Protein AF-A0A1D7W9P0-F1 (afdb_monomer_lite)

Secondary structure (DSSP, 8-state):
--HHHHHHHHHHHHHHHHHS--S--EEEEEEEEEE-TT-S-----EEEEEE----S---SEEEEE-S-HHHHHHTTTTEEESSSS-GGG--GGGEEEEEESS--GGGTTTSS-GGGSPPTTSS-SSS-HHHHHHHHHHT-EEEEEEETTEEEEEEEETTTS-HHHHHHHHHHHHHHHHHTTEEEEEEEEEETTS-EEEEP--

Radius of gyration: 18.11 Å; chains: 1; bounding box: 37×44×48 Å

Structure (mmCIF, N/CA/C/O backbone):
data_AF-A0A1D7W9P0-F1
#
_entry.id   AF-A0A1D7W9P0-F1
#
loop_
_atom_site.group_PDB
_atom_site.id
_atom_site.type_symbol
_atom_site.label_atom_id
_atom_site.label_alt_id
_atom_site.label_comp_id
_atom_site.label_asym_id
_atom_site.label_entity_id
_atom_site.label_seq_id
_atom_site.pdbx_PDB_ins_code
_atom_site.Cartn_x
_atom_site.Cartn_y
_atom_site.Cartn_z
_atom_site.occupancy
_atom_site.B_iso_or_equiv
_atom_site.auth_seq_id
_atom_site.auth_comp_id
_atom_site.auth_asym_id
_atom_site.auth_atom_id
_atom_site.pdbx_PDB_model_num
ATOM 1 N N . MET A 1 1 ? -7.297 17.341 16.282 1.00 44.91 1 MET A N 1
ATOM 2 C CA . MET A 1 1 ? -7.876 16.148 16.943 1.00 44.91 1 MET A CA 1
ATOM 3 C C . MET A 1 1 ? -6.800 15.546 17.823 1.00 44.91 1 MET A C 1
ATOM 5 O O . MET A 1 1 ? -5.683 15.399 17.344 1.00 44.91 1 MET A O 1
ATOM 9 N N . THR A 1 2 ? -7.077 15.247 19.090 1.00 48.84 2 THR A N 1
ATOM 10 C CA . THR A 1 2 ? -6.099 14.589 19.968 1.00 48.84 2 THR A CA 1
ATOM 11 C C . THR A 1 2 ? -5.836 13.173 19.453 1.00 48.84 2 THR A C 1
ATOM 13 O O . THR A 1 2 ? -6.642 12.260 19.623 1.00 48.84 2 THR A O 1
ATOM 16 N N . ASN A 1 3 ? -4.690 13.016 18.784 1.00 63.69 3 ASN A N 1
ATOM 17 C CA . ASN A 1 3 ? -4.216 11.805 18.101 1.00 63.69 3 ASN A CA 1
ATOM 18 C C . ASN A 1 3 ? -4.308 10.532 18.976 1.00 63.69 3 ASN A C 1
ATOM 20 O O . ASN A 1 3 ? -4.487 9.426 18.472 1.00 63.69 3 ASN A O 1
ATOM 24 N N . ALA A 1 4 ? -4.258 10.697 20.303 1.00 74.12 4 ALA A N 1
ATOM 25 C CA . ALA A 1 4 ? -4.327 9.623 21.289 1.00 74.12 4 ALA A CA 1
ATOM 26 C C . ALA A 1 4 ? -5.648 8.831 21.275 1.00 74.12 4 ALA A C 1
ATOM 28 O O . ALA A 1 4 ? -5.631 7.606 21.369 1.00 74.12 4 ALA A O 1
ATOM 29 N N . LYS A 1 5 ? -6.803 9.492 21.119 1.00 76.50 5 LYS A N 1
ATOM 30 C CA . LYS A 1 5 ? -8.105 8.806 21.209 1.00 76.50 5 LYS A CA 1
ATOM 31 C C . LYS A 1 5 ? -8.409 7.972 19.966 1.00 76.50 5 LYS A C 1
ATOM 33 O O . LYS A 1 5 ? -8.865 6.837 20.080 1.00 76.50 5 LYS A O 1
ATOM 38 N N . LEU A 1 6 ? -8.083 8.504 18.785 1.00 79.06 6 LEU A N 1
ATOM 39 C CA . LEU A 1 6 ? -8.144 7.752 17.532 1.00 79.06 6 LEU A CA 1
ATOM 40 C C . LEU A 1 6 ? -7.211 6.536 17.592 1.00 79.06 6 LEU A C 1
ATOM 42 O O . LEU A 1 6 ? -7.638 5.429 17.275 1.00 79.06 6 LEU A O 1
ATOM 46 N N . LYS A 1 7 ? -5.973 6.724 18.069 1.00 83.19 7 LYS A N 1
ATOM 47 C CA . LYS A 1 7 ? -5.005 5.638 18.253 1.00 83.19 7 LYS A CA 1
ATOM 48 C C . LYS A 1 7 ? -5.549 4.532 19.165 1.00 83.19 7 LYS A C 1
ATOM 50 O O . LYS A 1 7 ? -5.488 3.371 18.780 1.00 83.19 7 LYS A O 1
ATOM 55 N N . ASN A 1 8 ? -6.152 4.867 20.306 1.00 86.31 8 ASN A N 1
ATOM 56 C CA . ASN A 1 8 ? -6.734 3.872 21.218 1.00 86.31 8 ASN A CA 1
ATOM 57 C C . ASN A 1 8 ? -7.876 3.071 20.573 1.00 86.31 8 ASN A C 1
ATOM 59 O O . ASN A 1 8 ? -7.944 1.851 20.724 1.00 86.31 8 ASN A O 1
ATOM 63 N N . ASN A 1 9 ? -8.740 3.732 19.799 1.00 86.75 9 ASN A N 1
ATOM 64 C CA . ASN A 1 9 ? -9.821 3.048 19.088 1.00 86.75 9 ASN A CA 1
ATOM 65 C C . ASN A 1 9 ? -9.290 2.139 17.967 1.00 86.75 9 ASN A C 1
ATOM 67 O O . ASN A 1 9 ? -9.847 1.066 17.738 1.00 86.75 9 ASN A O 1
ATOM 71 N N . ILE A 1 10 ? -8.207 2.540 17.290 1.00 88.75 10 ILE A N 1
ATOM 72 C CA . ILE A 1 10 ? -7.506 1.697 16.311 1.00 88.75 10 ILE A CA 1
ATOM 73 C C . ILE A 1 10 ? -6.916 0.468 17.004 1.00 88.75 10 ILE A C 1
ATOM 75 O O . ILE A 1 10 ? -7.147 -0.642 16.534 1.00 88.75 10 ILE A O 1
ATOM 79 N N . ILE A 1 11 ? -6.210 0.650 18.126 1.00 90.88 11 ILE A N 1
ATOM 80 C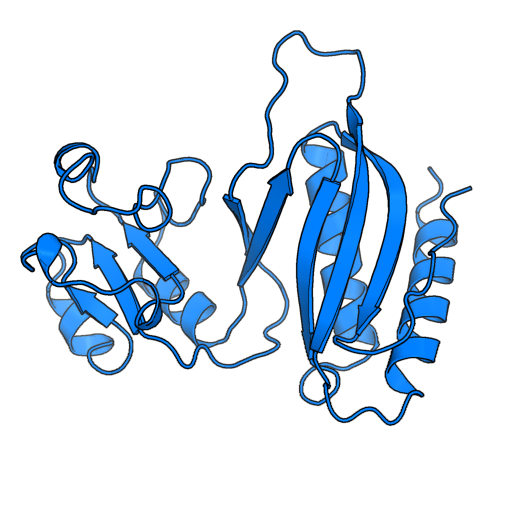 CA . ILE A 1 11 ? -5.610 -0.446 18.903 1.00 90.88 11 ILE A CA 1
ATOM 81 C C . ILE A 1 11 ? -6.673 -1.486 19.261 1.00 90.88 11 ILE A C 1
ATOM 83 O O . ILE A 1 11 ? -6.509 -2.662 18.945 1.00 90.88 11 ILE A O 1
ATOM 87 N N . SER A 1 12 ? -7.792 -1.048 19.845 1.00 89.50 12 SER A N 1
ATOM 88 C CA . SER A 1 12 ? -8.877 -1.949 20.244 1.00 89.50 12 SER A CA 1
ATOM 89 C C . SER A 1 12 ? -9.461 -2.722 19.055 1.00 89.50 12 SER A C 1
ATOM 91 O O . SER A 1 12 ? -9.664 -3.934 19.136 1.00 89.50 12 SER A O 1
ATOM 93 N N . ALA A 1 13 ? -9.681 -2.055 17.920 1.00 88.31 13 ALA A N 1
ATOM 94 C CA . ALA A 1 13 ? -10.212 -2.706 16.726 1.00 88.31 13 ALA A CA 1
ATOM 95 C C . ALA A 1 13 ? -9.212 -3.692 16.091 1.00 88.31 13 ALA A C 1
ATOM 97 O O . ALA A 1 13 ? -9.617 -4.758 15.627 1.00 88.31 13 ALA A O 1
ATOM 98 N N . VAL A 1 14 ? -7.912 -3.381 16.095 1.00 89.69 14 VAL A N 1
ATOM 99 C CA . VAL A 1 14 ? -6.861 -4.298 15.619 1.00 89.69 14 VAL A CA 1
ATOM 100 C C . VAL A 1 14 ? -6.770 -5.528 16.520 1.00 89.69 14 VAL A C 1
ATOM 102 O O . VAL A 1 14 ? -6.779 -6.644 16.007 1.00 89.69 14 VAL A O 1
ATOM 105 N N . GLN A 1 15 ? -6.773 -5.353 17.844 1.00 90.44 15 GLN A N 1
ATOM 106 C CA . GLN A 1 15 ? -6.780 -6.463 18.806 1.00 90.44 15 GLN A CA 1
ATOM 107 C C . GLN A 1 15 ? -7.950 -7.421 18.559 1.00 90.44 15 GLN A C 1
ATOM 109 O O . GLN A 1 15 ? -7.759 -8.636 18.497 1.00 90.44 15 GLN A O 1
ATOM 114 N N . GLN A 1 16 ? -9.151 -6.878 18.342 1.00 88.06 16 GLN A N 1
ATOM 115 C CA . GLN A 1 16 ? -10.336 -7.675 18.017 1.00 88.06 16 GLN A CA 1
ATOM 116 C C . GLN A 1 16 ? -10.200 -8.414 16.683 1.00 88.06 16 GLN A C 1
ATOM 118 O O . GLN A 1 16 ? -10.661 -9.539 16.559 1.00 88.06 16 GLN A O 1
ATOM 123 N N . LEU A 1 17 ? -9.562 -7.822 15.673 1.00 86.56 17 LEU A N 1
ATOM 124 C CA . LEU A 1 17 ? -9.367 -8.484 14.380 1.00 86.56 17 LEU A CA 1
ATOM 125 C C . LEU A 1 17 ? -8.332 -9.609 14.423 1.00 86.56 17 LEU A C 1
ATOM 127 O O . LEU A 1 17 ? -8.469 -10.579 13.672 1.00 86.56 17 LEU A O 1
ATOM 131 N N . TYR A 1 18 ? -7.321 -9.488 15.283 1.00 87.88 18 TYR A N 1
ATOM 132 C CA . TYR A 1 18 ? -6.305 -10.520 15.498 1.00 87.88 18 TYR A CA 1
ATOM 133 C C . TYR A 1 18 ? -6.828 -11.700 16.319 1.00 87.88 18 TYR A C 1
ATOM 135 O O . TYR A 1 18 ? -6.386 -12.822 16.093 1.00 87.88 18 TYR A O 1
ATOM 143 N N . SER A 1 19 ? -7.787 -11.479 17.224 1.00 85.75 19 SER A N 1
ATOM 144 C CA . SER A 1 19 ? -8.382 -12.559 18.023 1.00 85.75 19 SER A CA 1
ATOM 145 C C . SER A 1 19 ? -9.384 -13.424 17.253 1.00 85.75 19 SER A C 1
ATOM 147 O O . SER A 1 19 ? -9.743 -14.506 17.712 1.00 85.75 19 SER A O 1
ATOM 149 N N . ILE A 1 20 ? -9.837 -12.979 16.077 1.00 83.06 20 ILE A N 1
ATOM 150 C CA . ILE A 1 20 ? -10.731 -13.769 15.227 1.00 83.06 20 ILE A CA 1
ATOM 151 C C . ILE A 1 20 ? -9.929 -14.877 14.553 1.00 83.06 20 ILE A C 1
ATOM 153 O O . ILE A 1 20 ? -9.066 -14.613 13.704 1.00 83.06 20 ILE A O 1
ATOM 157 N N . ASP A 1 21 ? -10.289 -16.127 14.827 1.00 76.31 21 ASP A N 1
ATOM 158 C CA . ASP A 1 21 ? -9.859 -17.205 13.957 1.00 76.31 21 ASP A CA 1
ATOM 159 C C . ASP A 1 21 ? -10.703 -17.203 12.679 1.00 76.31 21 ASP A C 1
ATOM 161 O O . ASP A 1 21 ? -11.886 -17.535 12.660 1.00 76.31 21 ASP A O 1
ATOM 165 N N . ALA A 1 22 ? -10.089 -16.735 11.599 1.00 71.88 22 ALA A N 1
ATOM 166 C CA . ALA A 1 22 ? -10.700 -16.700 10.285 1.00 71.88 22 ALA A CA 1
ATOM 167 C C . ALA A 1 22 ? -9.732 -17.217 9.231 1.00 71.88 22 ALA A C 1
ATOM 169 O O . ALA A 1 22 ? -8.524 -16.950 9.279 1.00 71.88 22 ALA A O 1
ATOM 170 N N . LYS A 1 23 ? -10.314 -17.901 8.239 1.00 73.69 23 LYS A N 1
ATOM 171 C CA . LYS A 1 23 ? -9.625 -18.462 7.072 1.00 73.69 23 LYS A CA 1
ATOM 172 C C . LYS A 1 23 ? -8.860 -17.394 6.286 1.00 73.69 23 LYS A C 1
ATOM 174 O O . LYS A 1 23 ? -7.760 -17.649 5.813 1.00 73.69 23 LYS A O 1
ATOM 179 N N . HIS A 1 24 ? -9.421 -16.189 6.177 1.00 75.50 24 HIS A N 1
ATOM 180 C CA . HIS A 1 24 ? -8.765 -15.056 5.529 1.00 75.50 24 HIS A CA 1
ATOM 181 C C . HIS A 1 24 ? -8.025 -14.207 6.559 1.00 75.50 24 HIS A C 1
ATOM 183 O O . HIS A 1 24 ? -8.641 -13.622 7.451 1.00 75.50 24 HIS A O 1
ATOM 189 N N . LYS A 1 25 ? -6.699 -14.143 6.441 1.00 82.38 25 LYS A N 1
ATOM 190 C CA . LYS A 1 25 ? -5.803 -13.433 7.369 1.00 82.38 25 LYS A CA 1
ATOM 191 C C . LYS A 1 25 ? -5.589 -11.954 6.988 1.00 82.38 25 LYS A C 1
ATOM 193 O O . LYS A 1 25 ? -5.080 -11.173 7.780 1.00 82.38 25 LYS A O 1
ATOM 198 N N . GLU A 1 26 ? -6.078 -11.536 5.823 1.00 85.94 26 GLU A N 1
ATOM 199 C CA . GLU A 1 26 ? -5.934 -10.171 5.311 1.00 85.94 26 GLU A CA 1
ATOM 200 C C . GLU A 1 26 ? -6.847 -9.160 6.019 1.00 85.94 26 GLU A C 1
ATOM 202 O O . GLU A 1 26 ? -8.071 -9.332 6.043 1.00 85.94 26 GLU A O 1
ATOM 207 N N . ILE A 1 27 ? -6.262 -8.066 6.512 1.00 84.38 27 ILE A N 1
ATOM 208 C CA . ILE A 1 27 ? -6.984 -6.897 7.022 1.00 84.38 27 ILE A CA 1
ATOM 209 C C . ILE A 1 27 ? -7.029 -5.826 5.936 1.00 84.38 27 ILE A C 1
ATOM 211 O O . ILE A 1 27 ? -6.012 -5.408 5.373 1.00 84.38 27 ILE A O 1
ATOM 215 N N . SER A 1 28 ? -8.236 -5.341 5.685 1.00 86.81 28 SER A N 1
ATOM 216 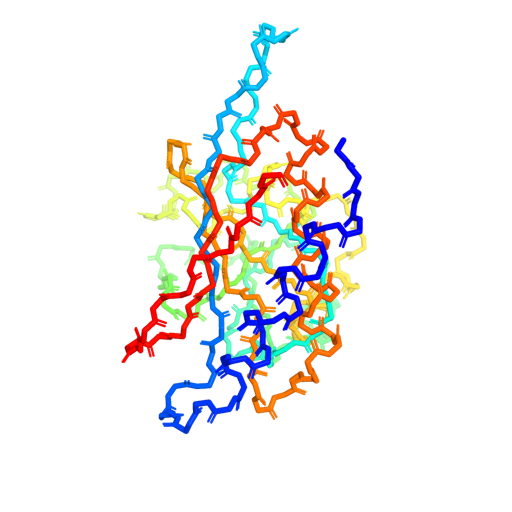C CA . SER A 1 28 ? -8.507 -4.213 4.808 1.00 86.81 28 SER A CA 1
ATOM 217 C C . SER A 1 28 ? -9.223 -3.110 5.567 1.00 86.81 28 SER A C 1
ATOM 219 O O . SER A 1 28 ? -9.876 -3.323 6.594 1.00 86.81 28 SER A O 1
ATOM 221 N N . VAL A 1 29 ? -9.111 -1.902 5.040 1.00 85.31 29 VAL A N 1
ATOM 222 C CA . VAL A 1 29 ? -9.748 -0.723 5.606 1.00 85.31 29 VAL A CA 1
ATOM 223 C C . VAL A 1 29 ? -10.732 -0.121 4.623 1.00 85.31 29 VAL A C 1
ATOM 225 O O . VAL A 1 29 ? -10.523 -0.149 3.407 1.00 85.31 29 VAL A O 1
ATOM 228 N N . ILE A 1 30 ? -11.811 0.428 5.169 1.00 84.88 30 ILE A N 1
ATOM 229 C CA . ILE A 1 30 ? -12.746 1.291 4.454 1.00 84.88 30 ILE A CA 1
ATOM 230 C C . ILE A 1 30 ? -12.880 2.571 5.264 1.00 84.88 30 ILE A C 1
ATOM 232 O O . ILE A 1 30 ? -13.256 2.556 6.438 1.00 84.88 30 ILE A O 1
ATOM 236 N N . ILE A 1 31 ? -12.568 3.690 4.629 1.00 82.75 31 ILE A N 1
ATOM 237 C CA . ILE A 1 31 ? -12.546 5.007 5.247 1.00 82.75 31 ILE A CA 1
ATOM 238 C C . ILE A 1 31 ? -13.544 5.878 4.499 1.00 82.75 31 ILE A C 1
ATOM 240 O O . ILE A 1 31 ? -13.429 6.061 3.292 1.00 82.75 31 ILE A O 1
ATOM 244 N N . VAL A 1 32 ? -14.541 6.393 5.211 1.00 81.62 32 VAL A N 1
ATOM 245 C CA . VAL A 1 32 ? -15.460 7.402 4.683 1.00 81.62 32 VAL A CA 1
ATOM 246 C C . VAL A 1 32 ? -14.899 8.760 5.052 1.00 81.62 32 VAL A C 1
ATOM 248 O O . VAL A 1 32 ? -14.731 9.060 6.239 1.00 81.62 32 VAL A O 1
ATOM 251 N N . VAL A 1 33 ? -14.617 9.563 4.039 1.00 81.12 33 VAL A N 1
ATOM 252 C CA . VAL A 1 33 ? -13.998 10.878 4.165 1.00 81.12 33 VAL A CA 1
ATOM 253 C C . VAL A 1 33 ? -14.933 11.969 3.664 1.00 81.12 33 VAL A C 1
ATOM 255 O O . VAL A 1 33 ? -15.684 11.759 2.718 1.00 81.12 33 VAL A O 1
ATOM 258 N N . ASP A 1 34 ? -14.855 13.138 4.282 1.00 77.62 34 ASP A N 1
ATOM 259 C CA . ASP A 1 34 ? -15.424 14.375 3.763 1.00 77.62 34 ASP A CA 1
ATOM 260 C C . ASP A 1 34 ? -14.276 15.301 3.343 1.00 77.62 34 ASP A C 1
ATOM 262 O O . ASP A 1 34 ? -13.184 15.281 3.920 1.00 77.62 34 ASP A O 1
ATOM 266 N N . PHE A 1 35 ? -14.502 16.126 2.327 1.00 68.00 35 PHE A N 1
ATOM 267 C CA . PHE A 1 35 ? -13.512 17.110 1.908 1.00 68.00 35 PHE A CA 1
ATOM 268 C C . PHE A 1 35 ? -13.463 18.260 2.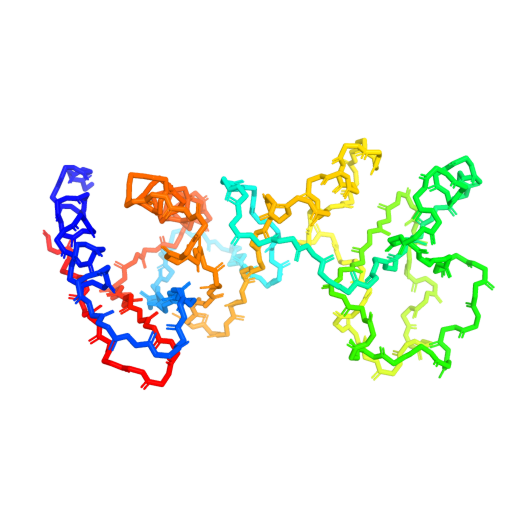909 1.00 68.00 35 PHE A C 1
ATOM 270 O O . PHE A 1 35 ? -14.498 18.768 3.346 1.00 68.00 35 PHE A O 1
ATOM 277 N N . LYS A 1 36 ? -12.259 18.727 3.244 1.00 65.12 36 LYS A N 1
ATOM 278 C CA . LYS A 1 36 ? -12.121 20.000 3.945 1.00 65.12 36 LYS A CA 1
ATOM 279 C C . LYS A 1 36 ? -12.498 21.108 2.956 1.00 65.12 36 LYS A C 1
ATOM 281 O O . LYS A 1 36 ? -11.819 21.293 1.950 1.00 65.12 36 LYS A O 1
ATOM 286 N N . PHE A 1 37 ? -13.587 21.828 3.229 1.00 54.84 37 PHE A N 1
ATOM 287 C CA . PHE A 1 37 ? -14.212 22.839 2.353 1.00 54.84 37 PHE A CA 1
ATOM 288 C C . PHE A 1 37 ? -13.344 24.081 2.039 1.00 54.84 37 PHE A C 1
ATOM 290 O O . PHE A 1 37 ? -13.856 25.100 1.591 1.00 54.84 37 PHE A O 1
ATOM 297 N N . THR A 1 38 ? -12.032 24.036 2.271 1.00 50.56 38 THR A N 1
ATOM 298 C CA . THR A 1 38 ? -11.165 25.220 2.279 1.00 50.56 38 THR A CA 1
ATOM 299 C C . THR A 1 38 ? -10.242 25.347 1.067 1.00 50.56 38 THR A C 1
ATOM 301 O O . THR A 1 38 ? -9.422 26.256 1.056 1.00 50.56 38 THR A O 1
ATOM 304 N N . SER A 1 39 ? -10.312 24.473 0.054 1.00 47.84 39 SER A N 1
ATOM 305 C CA . SER A 1 39 ? -9.456 24.614 -1.136 1.00 47.84 39 SER A CA 1
ATOM 306 C C . SER A 1 39 ? -10.217 24.420 -2.443 1.00 47.84 39 SER A C 1
ATOM 308 O O . SER A 1 39 ? -10.889 23.410 -2.635 1.00 47.84 39 SER A O 1
ATOM 310 N N . THR A 1 40 ? -10.027 25.357 -3.368 1.00 48.84 40 THR A N 1
ATOM 311 C CA . THR A 1 40 ? -10.561 25.377 -4.740 1.00 48.84 40 THR A CA 1
ATOM 312 C C . THR A 1 40 ? -9.997 24.279 -5.652 1.00 48.84 40 THR A C 1
ATOM 314 O O . THR A 1 40 ? -10.449 24.138 -6.783 1.00 48.84 40 THR A O 1
ATOM 317 N N . SER A 1 41 ? -9.047 23.461 -5.179 1.00 49.19 41 SER A N 1
ATOM 318 C CA . SER A 1 41 ? -8.506 22.314 -5.920 1.00 49.19 41 SER A CA 1
ATOM 319 C C . SER A 1 41 ? -8.687 21.012 -5.134 1.00 49.19 41 SER A C 1
ATOM 321 O O . SER A 1 41 ? -7.805 20.556 -4.411 1.00 49.19 41 SER A O 1
ATOM 323 N N . MET A 1 42 ? -9.859 20.387 -5.282 1.00 52.91 42 MET A N 1
ATOM 324 C CA . MET A 1 42 ? -10.086 19.020 -4.806 1.00 52.91 42 MET A CA 1
ATOM 325 C C . MET A 1 42 ? -9.098 18.066 -5.488 1.00 52.91 42 MET A C 1
ATOM 327 O O . MET A 1 42 ? -9.179 17.831 -6.694 1.00 52.91 42 MET A O 1
ATOM 331 N N . LYS A 1 43 ? -8.169 17.488 -4.722 1.00 57.59 43 LYS A N 1
ATOM 332 C CA . LYS A 1 43 ? -7.285 16.425 -5.211 1.00 57.59 43 LYS A CA 1
ATOM 333 C C . LYS A 1 43 ? -7.823 15.080 -4.743 1.00 57.59 43 LYS A C 1
ATOM 335 O O . LYS A 1 43 ? -7.640 14.694 -3.594 1.00 57.59 43 LYS A O 1
ATOM 340 N N . PHE A 1 44 ? -8.495 14.371 -5.644 1.00 63.12 44 PHE A N 1
ATOM 341 C CA . PHE A 1 44 ? -8.862 12.977 -5.420 1.00 63.12 44 PHE A CA 1
ATOM 342 C C . PHE A 1 44 ? -7.599 12.116 -5.266 1.00 63.12 44 PHE A C 1
ATOM 344 O O . PHE A 1 44 ? -6.673 12.198 -6.077 1.00 63.12 44 PHE A O 1
ATOM 351 N N . ILE A 1 45 ? -7.584 11.253 -4.254 1.00 62.44 45 ILE A N 1
ATOM 352 C CA . ILE A 1 45 ? -6.580 10.212 -4.018 1.00 62.44 45 ILE A CA 1
ATOM 353 C C . ILE A 1 45 ? -6.907 9.022 -4.931 1.00 62.44 45 ILE A C 1
ATOM 355 O O . ILE A 1 45 ? -7.257 7.928 -4.491 1.00 62.44 45 ILE A O 1
ATOM 359 N N . HIS A 1 46 ? -6.872 9.236 -6.243 1.00 64.69 46 HIS A N 1
ATOM 360 C CA . HIS A 1 46 ? -7.083 8.149 -7.191 1.00 64.69 46 HIS A CA 1
ATOM 361 C C . HIS A 1 46 ? -5.788 7.365 -7.377 1.00 64.69 46 HIS A C 1
ATOM 363 O O . HIS A 1 46 ? -4.859 7.879 -7.990 1.00 64.69 46 HIS A O 1
ATOM 369 N N . ASN A 1 47 ? -5.784 6.114 -6.905 1.00 64.25 47 ASN A N 1
ATOM 370 C CA . ASN A 1 47 ? -4.706 5.141 -7.091 1.00 64.25 47 ASN A CA 1
ATOM 371 C C . ASN A 1 47 ? -3.356 5.694 -6.616 1.00 64.25 47 ASN A C 1
ATOM 373 O O . ASN A 1 47 ? -2.524 6.088 -7.414 1.00 64.25 47 ASN A O 1
ATOM 377 N N . TYR A 1 48 ? -3.166 5.759 -5.298 1.00 75.00 48 TYR A N 1
ATOM 378 C CA . TYR A 1 48 ? -1.880 6.134 -4.701 1.00 75.00 48 TYR A CA 1
ATOM 379 C C . TYR A 1 48 ? -1.160 4.904 -4.150 1.00 75.00 48 TYR A C 1
ATOM 381 O O . TYR A 1 48 ? -1.796 4.040 -3.540 1.00 75.00 48 TYR A O 1
ATOM 389 N N . ALA A 1 49 ? 0.162 4.858 -4.318 1.00 78.88 49 ALA A N 1
ATOM 390 C CA . ALA A 1 49 ? 1.036 3.957 -3.579 1.00 78.88 49 ALA A CA 1
ATOM 391 C C . ALA A 1 49 ? 1.481 4.636 -2.277 1.00 78.88 49 ALA A C 1
ATOM 393 O O . ALA A 1 49 ? 2.113 5.692 -2.317 1.00 78.88 49 ALA A O 1
ATOM 394 N N . LEU A 1 50 ? 1.146 4.051 -1.127 1.00 84.62 50 LEU A N 1
ATOM 395 C CA . LEU A 1 50 ? 1.658 4.499 0.171 1.00 84.62 50 LEU A CA 1
ATOM 396 C C . LEU A 1 50 ? 2.631 3.460 0.716 1.00 84.62 50 LEU A C 1
ATOM 398 O O . LEU A 1 50 ? 2.297 2.277 0.777 1.00 84.62 50 LEU A O 1
ATOM 402 N N . GLU A 1 51 ? 3.819 3.915 1.101 1.00 88.19 51 GLU A N 1
ATOM 403 C CA . GLU A 1 51 ? 4.829 3.066 1.720 1.00 88.19 51 GLU A CA 1
ATOM 404 C C . GLU A 1 51 ? 4.434 2.693 3.153 1.00 88.19 51 GLU A C 1
ATOM 406 O O . GLU A 1 51 ? 4.013 3.538 3.948 1.00 88.19 51 GLU A O 1
ATOM 411 N N . VAL A 1 52 ? 4.570 1.416 3.483 1.00 90.19 52 VAL A N 1
ATOM 412 C CA . VAL A 1 52 ? 4.148 0.810 4.744 1.00 90.19 52 VAL A CA 1
ATOM 413 C C . VAL A 1 52 ? 5.124 -0.288 5.159 1.00 90.19 52 VAL A C 1
ATOM 415 O O . VAL A 1 52 ? 5.989 -0.687 4.382 1.00 90.19 52 VAL A O 1
ATOM 418 N N . LYS A 1 53 ? 4.964 -0.820 6.373 1.00 91.69 53 LYS A N 1
ATOM 419 C CA . LYS A 1 53 ? 5.656 -2.050 6.761 1.00 91.69 53 LYS A CA 1
ATOM 420 C C . LYS A 1 53 ? 5.191 -3.222 5.884 1.00 91.69 53 LYS A C 1
ATOM 422 O O . LYS A 1 53 ? 3.980 -3.341 5.660 1.00 91.69 53 LYS A O 1
ATOM 427 N N . PRO A 1 54 ? 6.120 -4.069 5.408 1.00 89.44 54 PRO A N 1
ATOM 428 C CA . PRO A 1 54 ? 5.827 -5.154 4.479 1.00 89.44 54 PRO A CA 1
ATOM 429 C C . PRO A 1 54 ? 4.905 -6.192 5.112 1.00 89.44 54 PRO A C 1
ATOM 431 O O . PRO A 1 54 ? 5.153 -6.668 6.214 1.00 89.44 54 PRO A O 1
ATOM 434 N N . PHE A 1 55 ? 3.830 -6.553 4.412 1.00 86.38 55 PHE A N 1
ATOM 435 C CA . PHE A 1 55 ? 2.807 -7.465 4.948 1.00 86.38 55 PHE A CA 1
ATOM 436 C C . PHE A 1 55 ? 2.385 -8.573 3.988 1.00 86.38 55 PHE A C 1
ATOM 438 O O . PHE A 1 55 ? 1.481 -9.347 4.292 1.00 86.38 55 PHE A O 1
ATOM 445 N N . HIS A 1 56 ? 2.992 -8.639 2.805 1.00 80.94 56 HIS A N 1
ATOM 446 C CA . HIS A 1 56 ? 2.802 -9.739 1.868 1.00 80.94 56 HIS A CA 1
ATOM 447 C C . HIS A 1 56 ? 3.903 -9.727 0.812 1.00 80.94 56 HIS A C 1
ATOM 449 O O . HIS A 1 56 ? 4.220 -8.678 0.277 1.00 80.94 56 HIS A O 1
ATOM 455 N N . ASN A 1 57 ? 4.394 -10.889 0.394 1.00 75.50 57 ASN A N 1
ATOM 456 C CA . ASN A 1 57 ? 5.256 -10.919 -0.785 1.00 75.50 57 ASN A CA 1
ATOM 457 C C . ASN A 1 57 ? 4.415 -10.714 -2.045 1.00 75.50 57 ASN A C 1
ATOM 459 O O . ASN A 1 57 ? 3.351 -11.333 -2.215 1.00 75.50 57 ASN A O 1
ATOM 463 N N . CYS A 1 58 ? 4.886 -9.861 -2.949 1.00 71.00 58 CYS A N 1
ATOM 464 C CA . CYS A 1 58 ? 4.211 -9.647 -4.215 1.00 71.00 58 CYS A CA 1
ATOM 465 C C . CYS A 1 58 ? 4.333 -10.896 -5.092 1.00 71.00 58 CYS A C 1
ATOM 467 O O . CYS A 1 58 ? 5.369 -11.167 -5.687 1.00 71.00 58 CYS A O 1
ATOM 469 N N . LYS A 1 59 ? 3.253 -11.677 -5.181 1.00 70.50 59 LYS A N 1
ATOM 470 C CA . LYS A 1 59 ? 3.234 -12.929 -5.960 1.00 70.50 59 LYS A CA 1
ATOM 471 C C . LYS A 1 59 ? 3.034 -12.726 -7.465 1.00 70.50 59 LYS A C 1
ATOM 473 O O . LYS A 1 59 ? 3.080 -13.688 -8.222 1.00 70.50 59 LYS A O 1
ATOM 478 N N . LYS A 1 60 ? 2.726 -11.503 -7.898 1.00 77.88 60 LYS A N 1
ATOM 479 C CA . LYS A 1 60 ? 2.441 -11.174 -9.301 1.00 77.88 60 LYS A CA 1
ATOM 480 C C . LYS A 1 60 ? 3.560 -10.326 -9.874 1.00 77.88 60 LYS A C 1
ATOM 482 O O . LYS A 1 60 ? 4.231 -9.612 -9.133 1.00 77.88 60 LYS A O 1
ATOM 487 N N . LYS A 1 61 ? 3.709 -10.379 -11.196 1.00 86.06 61 LYS A N 1
ATOM 488 C CA . LYS A 1 61 ? 4.764 -9.644 -11.882 1.00 86.06 61 LYS A CA 1
ATOM 489 C C . LYS A 1 61 ? 4.505 -8.136 -11.856 1.00 86.06 61 LYS A C 1
ATOM 491 O O . LYS A 1 61 ? 3.365 -7.667 -11.780 1.00 86.06 61 LYS A O 1
ATOM 496 N N . ILE A 1 62 ? 5.586 -7.384 -11.950 1.00 87.19 62 ILE A N 1
ATOM 497 C CA . ILE A 1 62 ? 5.634 -5.934 -12.058 1.00 87.19 62 ILE A CA 1
ATOM 498 C C . ILE A 1 62 ? 5.823 -5.599 -13.535 1.00 87.19 62 ILE A C 1
ATOM 500 O O . ILE A 1 62 ? 6.751 -6.090 -14.173 1.00 87.19 62 ILE A O 1
ATOM 504 N N . LEU A 1 63 ? 4.948 -4.769 -14.092 1.00 86.81 63 LEU A N 1
ATOM 505 C CA . LEU A 1 63 ? 5.129 -4.235 -15.438 1.00 86.81 63 LEU A CA 1
ATOM 506 C C . LEU A 1 63 ? 6.037 -3.001 -15.358 1.00 86.81 63 LEU A C 1
ATOM 508 O O . LEU A 1 63 ? 5.620 -1.964 -14.844 1.00 86.81 63 LEU A O 1
ATOM 512 N N . LEU A 1 64 ? 7.278 -3.109 -15.820 1.00 87.88 64 LEU A N 1
ATOM 513 C CA . LEU A 1 64 ? 8.266 -2.037 -15.700 1.00 87.88 64 LEU A CA 1
ATOM 514 C C . LEU A 1 64 ? 8.465 -1.345 -17.046 1.00 87.88 64 LEU A C 1
ATOM 516 O O . LEU A 1 64 ? 8.744 -1.989 -18.048 1.00 87.88 64 LEU A O 1
ATOM 520 N N . PHE A 1 65 ? 8.344 -0.025 -17.062 1.00 87.06 65 PHE A N 1
ATOM 521 C CA . PHE A 1 65 ? 8.614 0.813 -18.222 1.00 87.06 65 PHE A CA 1
ATOM 522 C C . PHE A 1 65 ? 9.914 1.579 -17.974 1.00 87.06 65 PHE A C 1
ATOM 524 O O . PHE A 1 65 ? 9.909 2.675 -17.409 1.00 87.06 65 PHE A O 1
ATOM 531 N N . THR A 1 66 ? 11.029 0.984 -18.383 1.00 87.19 66 THR A N 1
ATOM 532 C CA . THR A 1 66 ? 12.359 1.599 -18.330 1.00 87.19 66 THR A CA 1
ATOM 533 C C . THR A 1 66 ? 13.159 1.276 -19.588 1.00 87.19 66 THR A C 1
ATOM 535 O O . THR A 1 66 ? 12.878 0.295 -20.278 1.00 87.19 66 THR A O 1
ATOM 538 N N . LYS A 1 67 ? 14.156 2.114 -19.883 1.00 88.50 67 LYS A N 1
ATOM 539 C CA . LYS A 1 67 ? 15.210 1.817 -20.869 1.00 88.50 67 LYS A CA 1
ATOM 540 C C . LYS A 1 67 ? 16.415 1.099 -20.250 1.00 88.50 67 LYS A C 1
ATOM 542 O O . LYS A 1 67 ? 17.309 0.692 -20.978 1.00 88.50 67 LYS A O 1
ATOM 547 N N . ASP A 1 68 ? 16.448 1.002 -18.926 1.00 89.88 68 ASP A N 1
ATOM 548 C CA . ASP A 1 68 ? 17.524 0.372 -18.171 1.00 89.88 68 ASP A CA 1
ATOM 549 C C . ASP A 1 68 ? 17.404 -1.156 -18.247 1.00 89.88 68 ASP A C 1
ATOM 551 O O . ASP A 1 68 ? 16.501 -1.751 -17.652 1.00 89.88 68 ASP A O 1
ATOM 555 N N . VAL A 1 69 ? 18.292 -1.771 -19.029 1.00 89.44 69 VAL A N 1
ATOM 556 C CA . VAL A 1 69 ? 18.295 -3.217 -19.272 1.00 89.44 69 VAL A CA 1
ATOM 557 C C . VAL A 1 69 ? 18.740 -3.993 -18.032 1.00 89.44 69 VAL A C 1
ATOM 559 O O . VAL A 1 69 ? 18.192 -5.061 -17.755 1.00 89.44 69 VAL A O 1
ATOM 562 N N . GLU A 1 70 ? 19.633 -3.423 -17.221 1.00 92.44 70 GLU A N 1
ATOM 563 C CA . GLU A 1 70 ? 20.166 -4.073 -16.019 1.00 92.44 70 GLU A CA 1
ATOM 564 C C . GLU A 1 70 ? 19.061 -4.328 -14.988 1.00 92.44 70 GLU A C 1
ATOM 566 O O . GLU A 1 70 ? 19.054 -5.356 -14.311 1.00 92.44 70 GLU A O 1
ATOM 571 N N . LEU A 1 71 ? 18.064 -3.439 -14.895 1.00 90.75 71 LEU A N 1
ATOM 572 C CA . LEU A 1 71 ? 16.906 -3.650 -14.019 1.00 90.75 71 LEU A CA 1
ATOM 573 C C . LEU A 1 71 ? 16.034 -4.833 -14.456 1.00 90.75 71 LEU A C 1
ATOM 575 O O . LEU A 1 71 ? 15.471 -5.516 -13.595 1.00 90.75 71 LEU A O 1
ATOM 579 N N . TYR A 1 72 ? 15.911 -5.093 -15.761 1.00 91.62 72 TYR A N 1
ATOM 580 C CA . TYR A 1 72 ? 15.183 -6.268 -16.246 1.00 91.62 72 TYR A CA 1
ATOM 581 C C . TYR A 1 72 ? 15.931 -7.556 -15.919 1.00 91.62 72 TYR A C 1
ATOM 583 O O . TYR A 1 72 ? 15.304 -8.521 -15.487 1.00 91.62 72 TYR A O 1
ATOM 591 N N . GLU A 1 73 ? 17.252 -7.560 -16.071 1.00 90.50 73 GLU A N 1
ATOM 592 C CA . GLU A 1 73 ? 18.094 -8.719 -15.766 1.00 90.50 73 GLU A CA 1
ATOM 593 C C . GLU A 1 73 ? 18.114 -9.008 -14.263 1.00 90.50 73 GLU A C 1
ATOM 595 O O . GLU A 1 73 ? 17.810 -10.122 -13.830 1.00 90.50 73 GLU A O 1
ATOM 600 N N . LYS A 1 74 ? 18.361 -7.978 -13.448 1.00 93.50 74 LYS A N 1
ATOM 601 C CA . LYS A 1 74 ? 18.418 -8.078 -11.985 1.00 93.50 74 LYS A CA 1
ATOM 602 C C . LYS A 1 74 ? 17.117 -8.595 -11.371 1.00 93.50 74 LYS A C 1
ATOM 604 O O . LYS A 1 74 ? 17.151 -9.337 -10.391 1.00 93.50 74 LYS A O 1
ATOM 609 N N . TYR A 1 75 ? 15.968 -8.219 -11.936 1.00 91.56 75 TYR A N 1
ATOM 610 C CA . TYR A 1 75 ? 14.644 -8.581 -11.421 1.00 91.56 75 TYR A CA 1
ATOM 611 C C . TYR A 1 75 ? 13.837 -9.473 -12.372 1.00 91.56 75 TYR A C 1
ATOM 613 O O . TYR A 1 75 ? 12.606 -9.468 -12.305 1.00 91.56 75 TYR A O 1
ATOM 621 N N . ALA A 1 76 ? 14.489 -10.284 -13.210 1.00 89.31 76 ALA A N 1
ATOM 622 C CA . ALA A 1 76 ? 13.841 -11.088 -14.258 1.00 89.31 76 ALA A CA 1
ATOM 623 C C . ALA A 1 76 ? 12.685 -11.986 -13.759 1.00 89.31 76 ALA A C 1
ATOM 625 O O . ALA A 1 76 ? 11.710 -12.229 -14.473 1.00 89.31 76 ALA A O 1
ATOM 626 N N . ASN A 1 77 ? 12.749 -12.443 -12.504 1.00 88.75 77 ASN A N 1
ATOM 627 C CA . ASN A 1 77 ? 11.699 -13.263 -11.886 1.00 88.75 77 ASN A CA 1
ATOM 628 C C . ASN A 1 77 ? 10.440 -12.470 -11.498 1.00 88.75 77 ASN A C 1
ATOM 630 O O . ASN A 1 77 ? 9.349 -13.037 -11.407 1.00 88.75 77 ASN A O 1
ATOM 634 N N . TYR A 1 78 ? 10.578 -11.164 -11.282 1.00 87.19 78 TYR A N 1
ATOM 635 C CA . TYR A 1 78 ? 9.528 -10.298 -10.746 1.00 87.19 78 TYR A CA 1
ATOM 636 C C . TYR A 1 78 ? 9.034 -9.274 -11.757 1.00 87.19 78 TYR A C 1
ATOM 638 O O . TYR A 1 78 ? 7.904 -8.811 -11.638 1.00 87.19 78 TYR A O 1
ATOM 646 N N . VAL A 1 79 ? 9.843 -8.922 -12.750 1.00 88.38 79 VAL A N 1
ATOM 647 C CA . VAL A 1 79 ? 9.576 -7.829 -13.680 1.00 88.38 79 VAL A CA 1
ATOM 648 C C . VAL A 1 79 ? 9.314 -8.356 -15.090 1.00 88.38 79 VAL A C 1
ATOM 650 O O . VAL A 1 79 ? 9.870 -9.360 -15.523 1.00 88.38 79 VAL A O 1
ATOM 653 N N . VAL A 1 80 ? 8.443 -7.664 -15.822 1.00 88.31 80 VAL A N 1
ATOM 654 C CA . VAL A 1 80 ? 8.263 -7.819 -17.268 1.00 88.31 80 VAL A CA 1
ATOM 655 C C . VAL A 1 80 ? 8.507 -6.481 -17.941 1.00 88.31 80 VAL A C 1
ATOM 657 O O . VAL A 1 80 ? 8.027 -5.449 -17.464 1.00 88.31 80 VAL A O 1
ATOM 660 N N . ASP A 1 81 ? 9.207 -6.525 -19.071 1.00 87.50 81 ASP A N 1
ATOM 661 C CA . ASP A 1 81 ? 9.421 -5.375 -19.941 1.00 87.50 81 ASP A CA 1
ATOM 662 C C . ASP A 1 81 ? 8.079 -4.830 -20.442 1.00 87.50 81 ASP A C 1
ATOM 664 O O . ASP A 1 81 ? 7.374 -5.479 -21.207 1.00 87.50 81 ASP A O 1
ATOM 668 N N . GLY A 1 82 ? 7.691 -3.647 -19.980 1.00 83.12 82 GLY A N 1
ATOM 669 C CA . GLY A 1 82 ? 6.555 -2.884 -20.493 1.00 83.12 82 GLY A CA 1
ATOM 670 C C . GLY A 1 82 ? 6.950 -1.877 -21.574 1.00 83.12 82 GLY A C 1
ATOM 671 O O . GLY A 1 82 ? 6.077 -1.370 -22.278 1.00 83.12 82 GLY A O 1
ATOM 672 N N . TYR A 1 83 ? 8.241 -1.579 -21.725 1.00 83.81 83 TYR A N 1
ATOM 673 C CA . TYR A 1 83 ? 8.753 -0.610 -22.688 1.00 83.81 83 TYR A CA 1
ATOM 674 C C . TYR A 1 83 ? 8.731 -1.150 -24.123 1.00 83.81 83 TYR A C 1
ATOM 676 O O . TYR A 1 83 ? 8.229 -0.460 -25.020 1.00 83.81 83 TYR A O 1
ATOM 684 N N . ASN A 1 84 ? 9.220 -2.376 -24.327 1.00 82.00 84 ASN A N 1
ATOM 685 C CA . ASN A 1 84 ? 9.343 -3.008 -25.646 1.00 82.00 84 ASN A CA 1
ATOM 686 C C . ASN A 1 84 ? 8.264 -4.064 -25.929 1.00 82.00 84 ASN A C 1
ATOM 688 O O . ASN A 1 84 ? 8.023 -4.407 -27.087 1.00 82.00 84 ASN A O 1
ATOM 692 N N . THR A 1 85 ? 7.592 -4.590 -24.902 1.00 79.94 85 THR A N 1
ATOM 693 C CA . THR A 1 85 ? 6.599 -5.657 -25.097 1.00 79.94 85 THR A CA 1
ATOM 694 C C . THR A 1 85 ? 5.327 -5.149 -25.771 1.00 79.94 85 THR A C 1
ATOM 696 O O . THR A 1 85 ? 4.838 -4.046 -25.521 1.00 79.94 85 THR A O 1
ATOM 699 N N . ASN A 1 86 ? 4.710 -6.009 -26.585 1.00 77.44 86 ASN A N 1
ATOM 700 C CA . ASN A 1 86 ? 3.386 -5.754 -27.138 1.00 77.44 86 ASN A CA 1
ATOM 701 C C . ASN A 1 86 ? 2.302 -5.806 -26.046 1.00 77.44 86 ASN A C 1
ATOM 703 O O . ASN A 1 86 ? 1.759 -6.863 -25.707 1.00 77.44 86 ASN A O 1
ATOM 707 N N . LEU A 1 87 ? 1.938 -4.627 -25.550 1.00 74.44 87 LEU A N 1
ATOM 708 C CA . LEU A 1 87 ? 0.981 -4.444 -24.463 1.00 74.44 87 LEU A CA 1
ATOM 709 C C . LEU A 1 87 ? -0.447 -4.936 -24.766 1.00 74.44 87 LEU A C 1
ATOM 711 O O . LEU A 1 87 ? -1.230 -5.122 -23.836 1.00 74.44 87 LEU A O 1
ATOM 715 N N . LYS A 1 88 ? -0.802 -5.208 -26.032 1.00 71.50 88 LYS A N 1
ATOM 716 C CA . LYS A 1 88 ? -2.120 -5.772 -26.388 1.00 71.50 88 LYS A CA 1
ATOM 717 C C . LYS A 1 88 ? -2.315 -7.205 -25.875 1.00 71.50 88 LYS A C 1
ATOM 719 O O . LYS A 1 88 ? -3.453 -7.648 -25.747 1.00 71.50 88 LYS A O 1
ATOM 724 N N . LYS A 1 89 ? -1.227 -7.930 -25.583 1.00 71.56 89 LYS A N 1
ATOM 725 C CA . LYS A 1 89 ? -1.255 -9.324 -25.097 1.00 71.56 89 LYS A CA 1
ATOM 726 C C . LYS A 1 89 ? -1.180 -9.452 -23.568 1.00 71.56 89 LYS A C 1
ATOM 728 O O . LYS A 1 89 ? -1.342 -10.547 -23.043 1.00 71.56 89 LYS A O 1
ATOM 733 N N . VAL A 1 90 ? -0.961 -8.346 -22.861 1.00 71.50 90 VAL A N 1
ATOM 734 C CA . VAL A 1 90 ? -0.751 -8.285 -21.405 1.00 71.50 90 VAL A CA 1
ATOM 735 C C . VAL A 1 90 ? -2.094 -8.412 -20.673 1.00 71.50 90 VAL A C 1
ATOM 737 O O . VAL A 1 90 ? -2.980 -7.567 -20.840 1.00 71.50 90 VAL A O 1
ATOM 740 N N . LYS A 1 91 ? -2.276 -9.438 -19.826 1.00 70.06 91 LYS A N 1
ATOM 741 C CA . LYS A 1 91 ? -3.511 -9.599 -19.031 1.00 70.06 91 LYS A CA 1
ATOM 742 C C . LYS A 1 91 ? -3.353 -8.957 -17.651 1.00 70.06 91 LYS A C 1
ATOM 744 O O . LYS A 1 91 ? -2.474 -9.322 -16.886 1.00 70.06 91 LYS A O 1
ATOM 749 N N . LYS A 1 92 ? -4.280 -8.074 -17.241 1.00 66.25 92 LYS A N 1
ATOM 750 C CA . LYS A 1 92 ? -4.258 -7.416 -15.904 1.00 66.25 92 LYS A CA 1
ATOM 751 C C . LYS A 1 92 ? -4.128 -8.389 -14.728 1.00 66.25 92 LYS A C 1
ATOM 753 O O . LYS A 1 92 ? -3.596 -8.017 -13.693 1.00 66.25 92 LYS A O 1
ATOM 758 N N . SER A 1 93 ? -4.652 -9.606 -14.846 1.00 66.88 93 SER A N 1
ATOM 759 C CA . SER A 1 93 ? -4.563 -10.610 -13.782 1.00 66.88 93 SER A CA 1
ATOM 760 C C . SER A 1 93 ? -3.126 -11.027 -13.465 1.00 66.88 93 SER A C 1
ATOM 762 O O . SER A 1 93 ? -2.880 -11.422 -12.326 1.00 66.88 93 SER A O 1
ATOM 764 N N . GLU A 1 94 ? -2.213 -10.912 -14.431 1.00 70.50 94 GLU A N 1
ATOM 765 C CA . GLU A 1 94 ? -0.808 -11.334 -14.346 1.00 70.50 94 GLU A CA 1
ATOM 766 C C . GLU A 1 94 ? 0.069 -10.314 -13.608 1.00 70.50 94 GLU A C 1
ATOM 768 O O . GLU A 1 94 ? 1.125 -10.680 -13.090 1.00 70.50 94 GLU A O 1
ATOM 773 N N . TYR A 1 95 ? -0.399 -9.064 -13.490 1.00 75.50 95 TYR A N 1
ATOM 774 C CA . TYR A 1 95 ? 0.378 -7.959 -12.935 1.00 75.50 95 TYR A CA 1
ATOM 775 C C . TYR A 1 95 ? -0.304 -7.327 -11.727 1.00 75.50 95 TYR A C 1
ATOM 777 O O . TYR A 1 95 ? -1.501 -7.029 -11.733 1.00 75.50 95 TYR A O 1
ATOM 785 N N . SER A 1 96 ? 0.467 -7.112 -10.672 1.00 74.00 96 SER A N 1
ATOM 786 C CA . SER A 1 96 ? 0.032 -6.404 -9.463 1.00 74.00 96 SER A CA 1
ATOM 787 C C . SER A 1 96 ? 0.382 -4.929 -9.526 1.00 74.00 96 SER A C 1
ATOM 789 O O . SER A 1 96 ? -0.396 -4.125 -9.026 1.00 74.00 96 SER A O 1
ATOM 791 N N . TRP A 1 97 ? 1.502 -4.562 -10.147 1.00 81.88 97 TRP A N 1
ATOM 792 C CA . TRP A 1 97 ? 2.053 -3.208 -10.144 1.00 81.88 97 TRP A CA 1
ATOM 793 C C . TRP A 1 97 ? 2.605 -2.820 -11.510 1.00 81.88 97 TRP A C 1
ATOM 795 O O . TRP A 1 97 ? 2.969 -3.677 -12.313 1.00 81.88 97 TRP A O 1
ATOM 805 N N . SER A 1 98 ? 2.663 -1.515 -11.750 1.00 82.75 98 SER A N 1
ATOM 806 C CA . SER A 1 98 ? 3.284 -0.928 -12.928 1.00 82.75 98 SER A CA 1
ATOM 807 C C . SER A 1 98 ? 4.179 0.222 -12.490 1.00 82.75 98 SER A C 1
ATOM 809 O O . SER A 1 98 ? 3.701 1.103 -11.774 1.00 82.75 98 SER A O 1
ATOM 811 N N . LEU A 1 99 ? 5.440 0.224 -12.916 1.00 84.62 99 LEU A N 1
ATOM 812 C CA . LEU A 1 99 ? 6.436 1.234 -12.546 1.00 84.62 99 LEU A CA 1
ATOM 813 C C . LEU A 1 99 ? 7.030 1.863 -13.805 1.00 84.62 99 LEU A C 1
ATOM 815 O O . LEU A 1 99 ? 7.171 1.174 -14.813 1.00 84.62 99 LEU A O 1
ATOM 819 N N . ALA A 1 100 ? 7.394 3.143 -13.765 1.00 83.50 100 ALA A N 1
ATOM 820 C CA . ALA A 1 100 ? 8.020 3.810 -14.906 1.00 83.50 100 ALA A CA 1
ATOM 821 C C . ALA A 1 100 ? 9.002 4.904 -14.480 1.00 83.50 100 ALA A C 1
ATOM 823 O O . ALA A 1 100 ? 8.719 5.674 -13.565 1.00 83.50 100 ALA A O 1
ATOM 824 N N . ASN A 1 101 ? 10.110 5.033 -15.210 1.00 82.44 101 ASN A N 1
ATOM 825 C CA . ASN A 1 101 ? 10.957 6.238 -15.216 1.00 82.44 101 ASN A CA 1
ATOM 826 C C . ASN A 1 101 ? 10.931 6.974 -16.568 1.00 82.44 101 ASN A C 1
ATOM 828 O O . ASN A 1 101 ? 11.571 8.012 -16.715 1.00 82.44 101 ASN A O 1
ATOM 832 N N . VAL A 1 102 ? 10.190 6.454 -17.548 1.00 81.19 102 VAL A N 1
ATOM 833 C CA . VAL A 1 102 ? 9.983 7.073 -18.862 1.00 81.19 102 VAL A CA 1
ATOM 834 C C . VAL A 1 102 ? 8.548 7.560 -19.016 1.00 81.19 102 VAL A C 1
ATOM 836 O O . VAL A 1 102 ? 7.646 7.106 -18.313 1.00 81.19 102 VAL A O 1
ATOM 839 N N . ASP A 1 103 ? 8.317 8.451 -19.981 1.00 79.50 103 ASP A N 1
ATOM 840 C CA . ASP A 1 103 ? 6.955 8.833 -20.339 1.00 79.50 103 ASP A CA 1
ATOM 841 C C . ASP A 1 103 ? 6.195 7.645 -20.954 1.00 79.50 103 ASP A C 1
ATOM 843 O O . ASP A 1 103 ? 6.583 7.075 -21.980 1.00 79.50 103 ASP A O 1
ATOM 847 N N . VAL A 1 104 ? 5.087 7.289 -20.306 1.00 78.12 104 VAL A N 1
ATOM 848 C CA . VAL A 1 104 ? 4.179 6.211 -20.709 1.00 78.12 104 VAL A CA 1
ATOM 849 C C . VAL A 1 104 ? 2.922 6.725 -21.418 1.00 78.12 104 VAL A C 1
ATOM 851 O O . VAL A 1 104 ? 2.032 5.939 -21.752 1.00 78.12 104 VAL A O 1
ATOM 854 N N . SER A 1 105 ? 2.826 8.034 -21.683 1.00 76.31 105 SER A N 1
ATOM 855 C CA . SER A 1 105 ? 1.688 8.668 -22.358 1.00 76.31 105 SER A CA 1
ATOM 856 C C . SER A 1 105 ? 1.384 8.039 -23.722 1.00 76.31 105 SER A C 1
ATOM 858 O O . SER A 1 105 ? 0.217 7.804 -24.029 1.00 76.31 105 SER A O 1
ATOM 860 N N . LYS A 1 106 ? 2.420 7.660 -24.480 1.00 75.94 106 LYS A N 1
ATOM 861 C CA . LYS A 1 106 ? 2.314 6.976 -25.782 1.00 75.94 106 LYS A CA 1
ATOM 862 C C . LYS A 1 106 ? 1.646 5.598 -25.724 1.00 75.94 106 LYS A C 1
ATOM 864 O O . LYS A 1 106 ? 1.210 5.084 -26.747 1.00 75.94 106 LYS A O 1
ATOM 869 N N . TYR A 1 107 ? 1.557 4.991 -24.540 1.00 73.94 107 TYR A N 1
ATOM 870 C CA . TYR A 1 107 ? 0.882 3.708 -24.337 1.00 73.94 107 TYR A CA 1
ATOM 871 C C . TYR A 1 107 ? -0.594 3.875 -23.926 1.00 73.94 107 TYR A C 1
ATOM 873 O O . TYR A 1 107 ? -1.315 2.879 -23.780 1.00 73.94 107 TYR A O 1
ATOM 881 N N . LYS A 1 108 ? -1.077 5.119 -23.749 1.00 69.06 108 LYS A N 1
ATOM 882 C CA . LYS A 1 108 ? -2.497 5.415 -23.505 1.00 69.06 108 LYS A CA 1
ATOM 883 C C . LYS A 1 108 ? -3.317 4.981 -24.724 1.00 69.06 108 LYS A C 1
ATOM 885 O O . LYS A 1 108 ? -3.165 5.525 -25.806 1.00 69.06 108 LYS A O 1
ATOM 890 N N . GLY A 1 109 ? -4.207 4.006 -24.528 1.00 62.94 109 GLY A N 1
ATOM 891 C CA . GLY A 1 109 ? -5.061 3.445 -25.585 1.00 62.94 109 GLY A CA 1
ATOM 892 C C . GLY A 1 109 ? -4.582 2.100 -26.140 1.00 62.94 109 GLY A C 1
ATOM 893 O O . GLY A 1 109 ? -5.387 1.355 -26.687 1.00 62.94 109 GLY A O 1
ATOM 894 N N . THR A 1 110 ? -3.314 1.733 -25.931 1.00 64.12 110 THR A N 1
ATOM 895 C CA . THR A 1 110 ? -2.759 0.431 -26.352 1.00 64.12 110 THR A CA 1
ATOM 896 C C . THR A 1 110 ? -3.030 -0.663 -25.323 1.00 64.12 110 THR A C 1
ATOM 898 O O . THR A 1 110 ? -3.226 -1.825 -25.674 1.00 64.12 110 THR A O 1
ATOM 901 N N . ILE A 1 111 ? -3.081 -0.289 -24.042 1.00 59.94 111 ILE A N 1
ATOM 902 C CA . ILE A 1 111 ? -3.588 -1.158 -22.982 1.00 59.94 111 ILE A CA 1
ATOM 903 C C . ILE A 1 111 ? -5.105 -0.987 -22.930 1.00 59.94 111 ILE A C 1
ATOM 905 O O . ILE A 1 111 ? -5.592 0.089 -22.584 1.00 59.94 111 ILE A O 1
ATOM 909 N N . ASN A 1 112 ? -5.859 -2.067 -23.150 1.00 51.72 112 ASN A N 1
ATOM 910 C CA . ASN A 1 112 ? -7.326 -2.104 -22.993 1.00 51.72 112 ASN A CA 1
ATOM 911 C C . ASN A 1 112 ? -7.816 -1.748 -21.568 1.00 51.72 112 ASN A C 1
ATOM 913 O O . ASN A 1 112 ? -9.007 -1.792 -21.272 1.00 51.72 112 ASN A O 1
ATOM 917 N N . ARG A 1 113 ? -6.904 -1.437 -20.640 1.00 56.97 113 ARG A N 1
ATOM 918 C CA . ARG A 1 113 ? -7.165 -1.191 -19.224 1.00 56.97 113 ARG A CA 1
ATOM 919 C C . ARG A 1 113 ? -6.280 -0.049 -18.722 1.00 56.97 113 ARG A C 1
ATOM 921 O O . ARG A 1 113 ? -5.146 -0.271 -18.312 1.00 56.97 113 ARG A O 1
ATOM 928 N N . LYS A 1 114 ? -6.841 1.167 -18.682 1.00 54.75 114 LYS A N 1
ATOM 929 C CA . LYS A 1 114 ? -6.202 2.401 -18.168 1.00 54.75 114 LYS A CA 1
ATOM 930 C C . LYS A 1 114 ? -5.615 2.271 -16.747 1.00 54.75 114 LYS A C 1
ATOM 932 O O . LYS A 1 114 ? -4.764 3.063 -16.382 1.00 54.75 114 LYS A O 1
ATOM 937 N N . SER A 1 115 ? -6.028 1.265 -15.965 1.00 58.16 115 SER A N 1
ATOM 938 C CA . SER A 1 115 ? -5.564 1.018 -14.588 1.00 58.16 115 SER A CA 1
ATOM 939 C C . SER A 1 115 ? -4.208 0.296 -14.469 1.00 58.16 115 SER A C 1
ATOM 941 O O . SER A 1 115 ? -3.889 -0.180 -13.384 1.00 58.16 115 SER A O 1
ATOM 943 N N . LEU A 1 116 ? -3.514 0.044 -15.581 1.00 60.75 116 LEU A N 1
ATOM 944 C CA . LEU A 1 116 ? -2.208 -0.637 -15.629 1.00 60.75 116 LEU A CA 1
ATOM 945 C C . LEU A 1 11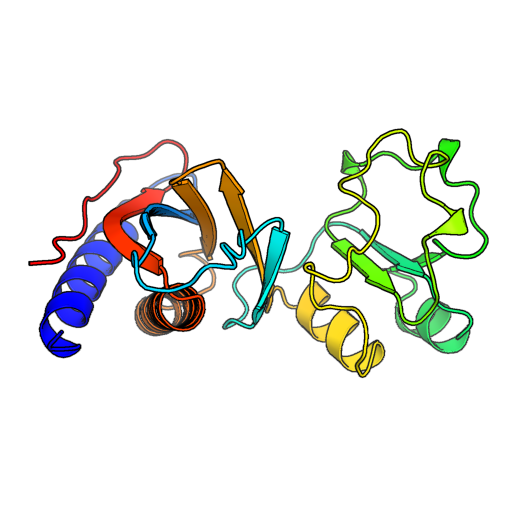6 ? -1.070 0.289 -16.071 1.00 60.75 116 LEU A C 1
ATOM 947 O O . LEU A 1 116 ? 0.081 -0.133 -16.071 1.00 60.75 116 LEU A O 1
ATOM 951 N N . LEU A 1 117 ? -1.389 1.508 -16.511 1.00 65.81 117 LEU A N 1
ATOM 952 C CA . LEU A 1 117 ? -0.366 2.500 -16.799 1.00 65.81 117 LEU A CA 1
ATOM 953 C C . LEU A 1 117 ? -0.046 3.234 -15.500 1.00 65.81 117 LEU A C 1
ATOM 955 O O . LEU A 1 117 ? -0.992 3.694 -14.855 1.00 65.81 117 LEU A O 1
ATOM 959 N N . PRO A 1 118 ? 1.241 3.396 -15.158 1.00 60.53 118 PRO A N 1
ATOM 960 C CA . PRO A 1 118 ? 1.643 4.301 -14.096 1.00 60.53 118 PRO A CA 1
ATOM 961 C C . PRO A 1 118 ? 1.088 5.688 -14.418 1.00 60.53 118 PRO A C 1
ATOM 963 O O . PRO A 1 118 ? 1.394 6.259 -15.469 1.00 60.53 118 PRO A O 1
ATOM 966 N N . ASN A 1 119 ? 0.222 6.220 -13.567 1.00 57.88 119 ASN A N 1
ATOM 967 C CA . ASN A 1 119 ? -0.190 7.612 -13.657 1.00 57.88 119 ASN A CA 1
ATOM 968 C C . ASN A 1 119 ? 0.693 8.459 -12.711 1.00 57.88 119 ASN A C 1
ATOM 970 O O . ASN A 1 119 ? 1.292 7.944 -11.770 1.00 57.88 119 ASN A O 1
ATOM 974 N N . ASN A 1 120 ? 0.776 9.774 -12.937 1.00 48.25 120 ASN A N 1
ATOM 975 C CA . ASN A 1 120 ? 1.555 10.683 -12.075 1.00 48.25 120 ASN A CA 1
ATOM 976 C C . ASN A 1 120 ? 1.047 10.751 -10.609 1.00 48.25 120 ASN A C 1
ATOM 978 O O . ASN A 1 120 ? 1.665 11.419 -9.788 1.00 48.25 120 ASN A O 1
ATOM 982 N N . LEU A 1 121 ? -0.085 10.115 -10.288 1.00 45.34 121 LEU A N 1
ATOM 983 C CA . LEU A 1 121 ? -0.692 9.988 -8.956 1.00 45.34 121 LEU A CA 1
ATOM 984 C C . LEU A 1 121 ? -0.355 8.634 -8.287 1.00 45.34 121 LEU A C 1
ATOM 986 O O . LEU A 1 121 ? -0.336 8.576 -7.063 1.00 45.34 121 LEU A O 1
ATOM 990 N N . ASP A 1 122 ? 0.015 7.595 -9.051 1.00 52.53 122 ASP A N 1
ATOM 991 C CA . ASP A 1 122 ? 0.456 6.279 -8.552 1.00 52.53 122 ASP A CA 1
ATOM 992 C C . ASP A 1 122 ? 1.815 6.358 -7.838 1.00 52.53 122 ASP A C 1
ATOM 994 O O . ASP A 1 122 ? 2.199 5.408 -7.164 1.00 52.53 122 ASP A O 1
ATOM 998 N N . ASN A 1 123 ? 2.522 7.491 -7.945 1.00 48.31 123 ASN A N 1
ATOM 999 C CA . ASN A 1 123 ? 3.715 7.862 -7.174 1.00 48.31 123 ASN A CA 1
ATOM 1000 C C . ASN A 1 123 ? 4.771 6.752 -7.006 1.00 48.31 123 ASN A C 1
ATOM 1002 O O . ASN A 1 123 ? 5.464 6.677 -5.997 1.00 48.31 123 ASN A O 1
ATOM 1006 N N . ILE A 1 124 ? 4.958 5.945 -8.050 1.00 55.47 124 ILE A N 1
ATOM 1007 C CA . ILE A 1 124 ? 6.194 5.184 -8.277 1.00 55.47 124 ILE A CA 1
ATOM 1008 C C . ILE A 1 124 ? 6.819 5.632 -9.608 1.00 55.47 124 ILE A C 1
ATOM 1010 O O . ILE A 1 124 ? 7.314 4.852 -10.418 1.00 55.47 124 ILE A O 1
ATOM 1014 N N . VAL A 1 125 ? 6.702 6.931 -9.876 1.00 52.12 125 VAL A N 1
ATOM 1015 C CA . VAL A 1 125 ? 7.187 7.587 -11.086 1.00 52.12 125 VAL A CA 1
ATOM 1016 C C . VAL A 1 125 ? 7.894 8.849 -10.614 1.00 52.12 125 VAL A C 1
ATOM 1018 O O . VAL A 1 125 ? 7.246 9.722 -10.042 1.00 52.12 125 VAL A O 1
ATOM 1021 N N . LYS A 1 126 ? 9.210 8.920 -10.862 1.00 51.44 126 LYS A N 1
ATOM 1022 C CA . LYS A 1 126 ? 10.203 9.913 -10.381 1.00 51.44 126 LYS A CA 1
ATOM 1023 C C . LYS A 1 126 ? 10.914 9.527 -9.075 1.00 51.44 126 LYS A C 1
ATOM 1025 O O . LYS A 1 126 ? 10.770 10.186 -8.052 1.00 51.44 126 LYS A O 1
ATOM 1030 N N . GLY A 1 127 ? 11.714 8.466 -9.127 1.00 62.19 127 GLY A N 1
ATOM 1031 C CA . GLY A 1 127 ? 12.614 8.062 -8.046 1.00 62.19 127 GLY A CA 1
ATOM 1032 C C . GLY A 1 127 ? 13.546 6.933 -8.485 1.00 62.19 127 GLY A C 1
ATOM 1033 O O . GLY A 1 127 ? 13.563 6.566 -9.661 1.00 62.19 127 GLY A O 1
ATOM 1034 N N . ASP A 1 128 ? 14.293 6.378 -7.532 1.00 82.31 128 ASP A N 1
ATOM 1035 C CA . ASP A 1 128 ? 15.106 5.178 -7.732 1.00 82.31 128 ASP A CA 1
ATOM 1036 C C . ASP A 1 128 ? 14.203 3.959 -8.009 1.00 82.31 128 ASP A C 1
ATOM 1038 O O . ASP A 1 128 ? 13.574 3.404 -7.101 1.00 82.31 128 ASP A O 1
ATOM 1042 N N . LEU A 1 129 ? 14.126 3.553 -9.283 1.00 85.19 129 LEU A N 1
ATOM 1043 C CA . LEU A 1 129 ? 13.353 2.385 -9.710 1.00 85.19 129 LEU A CA 1
ATOM 1044 C C . LEU A 1 129 ? 13.828 1.099 -9.039 1.00 85.19 129 LEU A C 1
ATOM 1046 O O . LEU A 1 129 ? 13.001 0.232 -8.770 1.00 85.19 129 LEU A O 1
ATOM 1050 N N . ASN A 1 130 ? 15.125 0.965 -8.759 1.00 88.56 130 ASN A N 1
ATOM 1051 C CA . ASN A 1 130 ? 15.664 -0.229 -8.126 1.00 88.56 130 ASN A CA 1
ATOM 1052 C C . ASN A 1 130 ? 15.059 -0.406 -6.725 1.00 88.56 130 ASN A C 1
ATOM 1054 O O . ASN A 1 130 ? 14.495 -1.458 -6.427 1.00 88.56 130 ASN A O 1
ATOM 1058 N N . ASN A 1 131 ? 15.098 0.646 -5.906 1.00 86.62 131 ASN A N 1
ATOM 1059 C CA . ASN A 1 131 ? 14.483 0.654 -4.578 1.00 86.62 131 ASN A CA 1
ATOM 1060 C C . ASN A 1 131 ? 12.959 0.450 -4.646 1.00 86.62 131 ASN A C 1
ATOM 1062 O O . ASN A 1 131 ? 12.382 -0.324 -3.884 1.00 86.62 131 ASN A O 1
ATOM 1066 N N . ALA A 1 132 ? 12.292 1.095 -5.604 1.00 85.81 132 ALA A N 1
ATOM 1067 C CA . ALA A 1 132 ? 10.854 0.934 -5.786 1.00 85.81 132 ALA A CA 1
ATOM 1068 C C . ALA A 1 132 ? 10.449 -0.512 -6.122 1.00 85.81 132 ALA A C 1
ATOM 1070 O O . ALA A 1 132 ? 9.469 -1.017 -5.574 1.00 85.81 132 ALA A O 1
ATOM 1071 N N . ILE A 1 133 ? 11.202 -1.190 -6.996 1.00 87.56 133 ILE A N 1
ATOM 1072 C CA . ILE A 1 133 ? 10.976 -2.600 -7.334 1.00 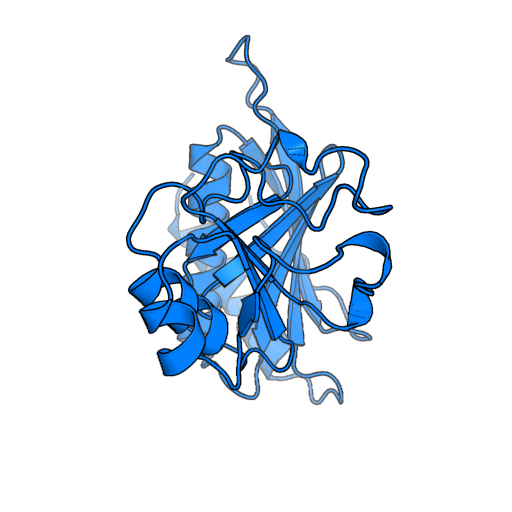87.56 133 ILE A CA 1
ATOM 1073 C C . ILE A 1 133 ? 11.130 -3.472 -6.084 1.00 87.56 133 ILE A C 1
ATOM 1075 O O . ILE A 1 133 ? 10.240 -4.275 -5.807 1.00 87.56 133 ILE A O 1
ATOM 1079 N N . GLN A 1 134 ? 12.197 -3.278 -5.302 1.00 89.00 134 GLN A N 1
ATOM 1080 C CA . GLN A 1 134 ? 12.433 -4.028 -4.060 1.00 89.00 134 GLN A CA 1
ATOM 1081 C C . GLN A 1 134 ? 11.271 -3.873 -3.078 1.00 89.00 134 GLN A C 1
ATOM 1083 O O . GLN A 1 134 ? 10.662 -4.863 -2.676 1.00 89.00 134 GLN A O 1
ATOM 1088 N N . LYS A 1 135 ? 10.867 -2.632 -2.797 1.00 88.06 135 LYS A N 1
ATOM 1089 C CA . LYS A 1 135 ? 9.738 -2.338 -1.907 1.00 88.06 135 LYS A CA 1
ATOM 1090 C C . LYS A 1 135 ? 8.422 -2.937 -2.397 1.00 88.06 135 LYS A C 1
ATOM 1092 O O . LYS A 1 135 ? 7.613 -3.390 -1.589 1.00 88.06 135 LYS A O 1
ATOM 1097 N N . VAL A 1 136 ? 8.179 -2.964 -3.709 1.00 87.38 136 VAL A N 1
ATOM 1098 C CA . VAL A 1 136 ? 7.000 -3.644 -4.263 1.00 87.38 136 VAL A CA 1
ATOM 1099 C C . VAL A 1 136 ? 7.078 -5.149 -4.023 1.00 87.38 136 VAL A C 1
ATOM 1101 O O . VAL A 1 136 ? 6.080 -5.724 -3.593 1.00 87.38 136 VAL A O 1
ATOM 1104 N N . ILE A 1 137 ? 8.226 -5.783 -4.278 1.00 87.31 137 ILE A N 1
ATOM 1105 C CA . ILE A 1 137 ? 8.431 -7.230 -4.091 1.00 87.31 137 ILE A CA 1
ATOM 1106 C C . ILE A 1 137 ? 8.195 -7.632 -2.630 1.00 87.31 137 ILE A C 1
ATOM 1108 O O . ILE A 1 137 ? 7.483 -8.606 -2.375 1.00 87.31 137 ILE A O 1
ATOM 1112 N N . GLU A 1 138 ? 8.716 -6.844 -1.693 1.00 88.38 138 GLU A N 1
ATOM 1113 C CA . GLU A 1 138 ? 8.566 -7.032 -0.243 1.00 88.38 138 GLU A CA 1
ATOM 1114 C C . GLU A 1 138 ? 7.143 -6.741 0.268 1.00 88.38 138 GLU A C 1
ATOM 1116 O O . GLU A 1 138 ? 6.792 -7.101 1.390 1.00 88.38 138 GLU A O 1
ATOM 1121 N N . GLY A 1 139 ? 6.297 -6.096 -0.543 1.00 86.81 139 GLY A N 1
ATOM 1122 C CA . GLY A 1 139 ? 4.947 -5.687 -0.145 1.00 86.81 139 GLY A CA 1
ATOM 1123 C C . GLY A 1 139 ? 4.907 -4.473 0.767 1.00 86.81 139 GLY A C 1
ATOM 1124 O O . GLY A 1 139 ? 3.943 -4.298 1.514 1.00 86.81 139 GLY A O 1
ATOM 1125 N N . SER A 1 140 ? 5.926 -3.626 0.682 1.00 88.69 140 SER A N 1
ATOM 1126 C CA . SER A 1 140 ? 6.064 -2.371 1.421 1.00 88.69 140 SER A CA 1
ATOM 1127 C C . SER A 1 140 ? 5.209 -1.243 0.834 1.00 88.69 140 SER A C 1
ATOM 1129 O O . SER A 1 140 ? 5.339 -0.100 1.248 1.00 88.69 140 SER A O 1
ATOM 1131 N N . TYR A 1 141 ? 4.313 -1.533 -0.118 1.00 87.12 141 TYR A N 1
ATOM 1132 C CA . TYR A 1 141 ? 3.359 -0.568 -0.664 1.00 87.12 141 TYR A CA 1
ATOM 1133 C C . TYR A 1 141 ? 1.916 -1.064 -0.572 1.00 87.12 141 TYR A C 1
ATOM 1135 O O . TYR A 1 141 ? 1.596 -2.192 -0.956 1.00 87.12 141 TYR A O 1
ATOM 1143 N N . ILE A 1 142 ? 1.014 -0.171 -0.161 1.00 84.88 142 ILE A N 1
ATOM 1144 C CA . ILE A 1 142 ? -0.435 -0.350 -0.308 1.00 84.88 142 ILE A CA 1
ATOM 1145 C C . ILE A 1 142 ? -0.954 0.458 -1.486 1.00 84.88 142 ILE A C 1
ATOM 1147 O O . ILE A 1 142 ? -0.503 1.574 -1.740 1.00 84.88 142 ILE A O 1
ATOM 1151 N N . LYS A 1 143 ? -1.961 -0.086 -2.170 1.00 82.62 143 LYS A N 1
ATOM 1152 C CA . LYS A 1 143 ? -2.756 0.672 -3.135 1.00 82.62 143 LYS A CA 1
ATOM 1153 C C . LYS A 1 143 ? -3.945 1.296 -2.435 1.00 82.62 143 LYS A C 1
ATOM 1155 O O . LYS A 1 143 ? -4.772 0.582 -1.868 1.00 82.62 143 LYS A O 1
ATOM 1160 N N . ILE A 1 144 ? -4.037 2.613 -2.522 1.00 83.25 144 ILE A N 1
ATOM 1161 C CA . ILE A 1 144 ? -5.162 3.384 -2.016 1.00 83.25 144 ILE A CA 1
ATOM 1162 C C . ILE A 1 144 ? -6.110 3.645 -3.178 1.00 83.25 144 ILE A C 1
ATOM 1164 O O . ILE A 1 144 ? -5.763 4.335 -4.139 1.00 83.25 144 ILE A O 1
ATOM 1168 N N . PHE A 1 145 ? -7.311 3.088 -3.083 1.00 82.12 145 PHE A N 1
ATOM 1169 C CA . PHE A 1 145 ? -8.377 3.317 -4.042 1.00 82.12 145 PHE A CA 1
ATOM 1170 C C . PHE A 1 145 ? -9.412 4.258 -3.435 1.00 82.12 145 PHE A C 1
ATOM 1172 O O . PHE A 1 145 ? -10.073 3.897 -2.461 1.00 82.12 145 PHE A O 1
ATOM 1179 N N . GLN A 1 146 ? -9.565 5.449 -4.012 1.00 81.00 146 GLN A N 1
ATOM 1180 C CA . GLN A 1 146 ? -10.679 6.336 -3.698 1.00 81.00 146 GLN A CA 1
ATOM 1181 C C . GLN A 1 146 ? -11.775 6.208 -4.758 1.00 81.00 146 GLN A C 1
ATOM 1183 O O . GLN A 1 146 ? -11.503 6.286 -5.953 1.00 81.00 146 GLN A O 1
ATOM 1188 N N . MET A 1 147 ? -13.020 6.059 -4.318 1.00 80.31 147 MET A N 1
ATOM 1189 C CA . MET A 1 147 ? -14.210 6.214 -5.146 1.00 80.31 147 MET A CA 1
ATOM 1190 C C . MET A 1 147 ? -15.183 7.124 -4.405 1.00 80.31 147 MET A C 1
ATOM 1192 O O . MET A 1 147 ? -15.715 6.759 -3.355 1.00 80.31 147 MET A O 1
ATOM 1196 N N . ASN A 1 148 ? -15.406 8.325 -4.940 1.00 80.94 148 ASN A N 1
ATOM 1197 C CA . ASN A 1 148 ? -16.169 9.382 -4.273 1.00 80.94 148 ASN A CA 1
ATOM 1198 C C . ASN A 1 148 ? -15.585 9.685 -2.877 1.00 80.94 148 ASN A C 1
ATOM 1200 O O . ASN A 1 148 ? -14.408 10.015 -2.745 1.00 80.94 148 ASN A O 1
ATOM 1204 N N . ASN A 1 149 ? -16.401 9.518 -1.838 1.00 83.94 149 ASN A N 1
ATOM 1205 C CA . ASN A 1 149 ? -16.059 9.768 -0.439 1.00 83.94 149 ASN A CA 1
ATOM 1206 C C . ASN A 1 149 ? -15.553 8.511 0.286 1.00 83.94 149 ASN A C 1
ATOM 1208 O O . ASN A 1 149 ? -15.439 8.505 1.509 1.00 83.94 149 ASN A O 1
ATOM 1212 N N . TYR A 1 150 ? -15.293 7.427 -0.445 1.00 85.81 150 TYR A N 1
ATOM 1213 C CA . TYR A 1 150 ? -14.817 6.167 0.112 1.00 85.81 150 TYR A CA 1
ATOM 1214 C C . TYR A 1 150 ? -13.378 5.928 -0.301 1.00 85.81 150 TYR A C 1
ATOM 1216 O O . TYR A 1 150 ? -13.049 5.988 -1.482 1.00 85.81 150 TYR A O 1
ATOM 1224 N N . ILE A 1 151 ? -12.540 5.601 0.672 1.00 88.12 151 ILE A N 1
ATOM 1225 C CA . ILE A 1 151 ? -11.173 5.143 0.473 1.00 88.12 151 ILE A CA 1
ATOM 1226 C C . ILE A 1 151 ? -11.087 3.696 0.943 1.00 88.12 151 ILE A C 1
ATOM 1228 O O . ILE A 1 151 ? -11.543 3.366 2.038 1.00 88.12 151 ILE A O 1
ATOM 1232 N N . SER A 1 152 ? -10.486 2.835 0.129 1.00 88.31 152 SER A N 1
ATOM 1233 C CA . SER A 1 152 ? -10.212 1.445 0.471 1.00 88.31 152 SER A CA 1
ATOM 1234 C C . SER A 1 152 ? -8.749 1.098 0.229 1.00 88.31 152 SER A C 1
ATOM 1236 O O . SER A 1 152 ? -8.155 1.523 -0.763 1.00 88.31 152 SER A O 1
ATOM 1238 N N . ALA A 1 153 ? -8.177 0.323 1.150 1.00 89.00 153 ALA A N 1
ATOM 1239 C CA . ALA A 1 153 ? -6.833 -0.225 1.030 1.00 89.00 153 ALA A CA 1
ATOM 1240 C C . ALA A 1 153 ? -6.714 -1.542 1.809 1.00 89.00 153 ALA A C 1
ATOM 1242 O O . ALA A 1 153 ? -7.287 -1.691 2.891 1.00 89.00 153 ALA A O 1
ATOM 1243 N N . LYS A 1 154 ? -5.928 -2.484 1.284 1.00 88.88 154 LYS A N 1
ATOM 1244 C CA . LYS A 1 154 ? -5.445 -3.645 2.044 1.00 88.88 154 LYS A CA 1
ATOM 1245 C C . LYS A 1 154 ? -4.216 -3.200 2.838 1.00 88.88 154 LYS A C 1
ATOM 1247 O O . LYS A 1 154 ? -3.299 -2.665 2.226 1.00 88.88 154 LYS A O 1
ATOM 1252 N N . ILE A 1 155 ? -4.215 -3.376 4.161 1.00 89.38 155 ILE A N 1
ATOM 1253 C CA . ILE A 1 155 ? -3.249 -2.712 5.062 1.00 89.38 155 ILE A CA 1
ATOM 1254 C C . ILE A 1 155 ? -2.340 -3.686 5.822 1.00 89.38 155 ILE A C 1
ATOM 1256 O O . ILE A 1 155 ? -1.291 -3.280 6.320 1.00 89.38 155 ILE A O 1
ATOM 1260 N N . SER A 1 156 ? -2.764 -4.945 5.960 1.00 89.12 156 SER A N 1
ATOM 1261 C CA . SER A 1 156 ? -2.049 -5.951 6.744 1.00 89.12 156 SER A CA 1
ATOM 1262 C C . SER A 1 156 ? -2.486 -7.375 6.383 1.00 89.12 156 SER A C 1
ATOM 1264 O O . SER A 1 156 ? -3.543 -7.597 5.780 1.00 89.12 156 SER A O 1
ATOM 1266 N N . ASP A 1 157 ? -1.660 -8.338 6.771 1.00 87.62 157 ASP A N 1
ATOM 1267 C CA . ASP A 1 157 ? -1.988 -9.751 6.893 1.00 87.62 157 ASP A CA 1
ATOM 1268 C C . ASP A 1 157 ? -1.591 -10.201 8.305 1.00 87.62 157 ASP A C 1
ATOM 1270 O O . ASP A 1 157 ? -0.425 -10.087 8.687 1.00 87.62 157 ASP A O 1
ATOM 1274 N N . VAL A 1 158 ? -2.550 -10.711 9.085 1.00 86.44 158 VAL A N 1
ATOM 1275 C CA . VAL A 1 158 ? -2.319 -11.084 10.494 1.00 86.44 158 VAL A CA 1
ATOM 1276 C C . VAL A 1 158 ? -1.386 -12.280 10.660 1.00 86.44 158 VAL A C 1
ATOM 1278 O O . VAL A 1 158 ? -0.968 -12.565 11.776 1.00 86.44 158 VAL A O 1
ATOM 1281 N N . SER A 1 159 ? -1.086 -13.004 9.577 1.00 84.69 159 SER A N 1
ATOM 1282 C CA . SER A 1 159 ? -0.088 -14.078 9.588 1.00 84.69 159 SER A CA 1
ATOM 1283 C C . SER A 1 159 ? 1.346 -13.582 9.396 1.00 84.69 159 SER A C 1
ATOM 1285 O O . SER A 1 159 ? 2.278 -14.349 9.619 1.00 84.69 159 SER A O 1
ATOM 1287 N N . VAL A 1 160 ? 1.523 -12.323 8.983 1.00 88.31 160 VAL A N 1
ATOM 1288 C CA . VAL A 1 160 ? 2.827 -11.740 8.636 1.00 88.31 160 VAL A CA 1
ATOM 1289 C C . VAL A 1 160 ? 3.180 -10.588 9.569 1.00 88.31 160 VAL A C 1
ATOM 1291 O O . VAL A 1 160 ? 4.287 -10.546 10.095 1.00 88.31 160 VAL A O 1
ATOM 1294 N N . LEU A 1 161 ? 2.252 -9.651 9.781 1.00 90.69 161 LEU A N 1
ATOM 1295 C CA . LEU A 1 161 ? 2.493 -8.474 10.611 1.00 90.69 161 LEU A CA 1
ATOM 1296 C C . LEU A 1 161 ? 2.057 -8.682 12.055 1.00 90.69 161 LEU A C 1
ATOM 1298 O O . LEU A 1 161 ? 1.017 -9.286 12.333 1.00 90.69 161 LEU A O 1
ATOM 1302 N N . SER A 1 162 ? 2.791 -8.060 12.975 1.00 92.44 162 SER A N 1
ATOM 1303 C CA . SER A 1 162 ? 2.341 -7.883 14.352 1.00 92.44 162 SER A CA 1
ATOM 1304 C C . SER A 1 162 ? 1.160 -6.902 14.434 1.00 92.44 162 SER A C 1
ATOM 1306 O O . SER A 1 162 ? 0.862 -6.143 13.501 1.00 92.44 162 SER A O 1
ATOM 1308 N N . GLN A 1 163 ? 0.473 -6.893 15.580 1.00 92.38 163 GLN A N 1
ATOM 1309 C CA . GLN A 1 163 ? -0.563 -5.891 15.847 1.00 92.38 163 GLN A CA 1
ATOM 1310 C C . GLN A 1 163 ? 0.018 -4.473 15.808 1.00 92.38 163 GLN A C 1
ATOM 1312 O O . GLN A 1 163 ? -0.605 -3.578 15.238 1.00 92.38 163 GLN A O 1
ATOM 1317 N N . GLU A 1 164 ? 1.213 -4.279 16.368 1.00 93.19 164 GLU A N 1
ATOM 1318 C CA . GLU A 1 164 ? 1.893 -2.983 16.431 1.00 93.19 164 GLU A CA 1
ATOM 1319 C C . GLU A 1 164 ? 2.198 -2.439 15.035 1.00 93.19 164 GLU A C 1
ATOM 1321 O O . GLU A 1 164 ? 1.855 -1.296 14.725 1.00 93.19 164 GLU A O 1
ATOM 1326 N N . ASP A 1 165 ? 2.735 -3.281 14.153 1.00 94.12 165 ASP A N 1
ATOM 1327 C CA . ASP A 1 165 ? 3.032 -2.905 12.769 1.00 94.12 165 ASP A CA 1
ATOM 1328 C C . ASP A 1 165 ? 1.760 -2.598 11.975 1.00 94.12 165 ASP A C 1
ATOM 1330 O O . ASP A 1 165 ? 1.714 -1.662 11.174 1.00 94.12 165 ASP A O 1
ATOM 1334 N N . THR A 1 166 ? 0.689 -3.352 12.228 1.00 92.19 166 THR A N 1
ATOM 1335 C CA . THR A 1 166 ? -0.621 -3.093 11.622 1.00 92.19 166 THR A CA 1
ATOM 1336 C C . THR A 1 166 ? -1.176 -1.741 12.059 1.00 92.19 166 THR A C 1
ATOM 1338 O O . THR A 1 166 ? -1.680 -0.982 11.228 1.00 92.19 166 THR A O 1
ATOM 1341 N N . ILE A 1 167 ? -1.067 -1.412 13.349 1.00 92.44 167 ILE A N 1
ATOM 1342 C CA . ILE A 1 167 ? -1.472 -0.108 13.886 1.00 92.44 167 ILE A CA 1
ATOM 1343 C C . ILE A 1 167 ? -0.647 1.005 13.235 1.00 92.44 167 ILE A C 1
ATOM 1345 O O . ILE A 1 167 ? -1.217 2.016 12.824 1.00 92.44 167 ILE A O 1
ATOM 1349 N N . GLU A 1 168 ? 0.666 0.823 13.091 1.00 92.94 168 GLU A N 1
ATOM 1350 C CA . GLU A 1 168 ? 1.538 1.798 12.431 1.00 92.94 168 GLU A CA 1
ATOM 1351 C C . GLU A 1 168 ? 1.122 2.044 10.976 1.00 92.94 168 GLU A C 1
ATOM 1353 O O . GLU A 1 168 ? 0.971 3.198 10.569 1.00 92.94 168 GLU A O 1
ATOM 1358 N N . ASN A 1 169 ? 0.863 0.985 10.206 1.00 93.56 169 ASN A N 1
ATOM 1359 C CA . ASN A 1 169 ? 0.400 1.102 8.822 1.00 93.56 169 ASN A CA 1
ATOM 1360 C C . ASN A 1 169 ? -0.935 1.857 8.727 1.00 93.56 169 ASN A C 1
ATOM 1362 O O . ASN A 1 169 ? -1.104 2.725 7.867 1.00 93.56 169 ASN A O 1
ATOM 1366 N N . ILE A 1 170 ? -1.877 1.575 9.632 1.00 92.12 170 ILE A N 1
ATOM 1367 C CA . ILE A 1 170 ? -3.163 2.281 9.695 1.00 92.12 170 ILE A CA 1
ATOM 1368 C C . ILE A 1 170 ? -2.959 3.766 10.015 1.00 92.12 170 ILE A C 1
ATOM 1370 O O . ILE A 1 170 ? -3.566 4.623 9.371 1.00 92.12 170 ILE A O 1
ATOM 1374 N N . LEU A 1 171 ? -2.106 4.090 10.989 1.00 91.19 171 LEU A N 1
ATOM 1375 C CA . LEU A 1 171 ? -1.811 5.476 11.353 1.00 91.19 171 LEU A CA 1
ATOM 1376 C C . LEU A 1 171 ? -1.141 6.227 10.199 1.00 91.19 171 LEU A C 1
ATOM 1378 O O . LEU A 1 171 ? -1.544 7.352 9.912 1.00 91.19 171 LEU A O 1
ATOM 1382 N N . LYS A 1 172 ? -0.199 5.594 9.487 1.00 91.12 172 LYS A N 1
ATOM 1383 C CA . LYS A 1 172 ? 0.413 6.144 8.265 1.00 91.12 172 LYS A CA 1
ATOM 1384 C C . LYS A 1 172 ? -0.643 6.502 7.220 1.00 91.12 172 LYS A C 1
ATOM 1386 O O . LYS A 1 172 ? -0.615 7.607 6.682 1.00 91.12 172 LYS A O 1
ATOM 1391 N N . LEU A 1 173 ? -1.614 5.620 6.981 1.00 90.12 173 LEU A N 1
ATOM 1392 C CA . LEU A 1 173 ? -2.716 5.894 6.057 1.00 90.12 173 LEU A CA 1
ATOM 1393 C C . LEU A 1 173 ? -3.607 7.055 6.527 1.00 90.12 173 LEU A C 1
ATOM 1395 O O . LEU A 1 173 ? -3.963 7.915 5.724 1.00 90.12 173 LEU A O 1
ATOM 1399 N N . CYS A 1 174 ? -3.958 7.112 7.813 1.00 87.81 174 CYS A N 1
ATOM 1400 C CA . CYS A 1 174 ? -4.755 8.209 8.370 1.00 87.81 174 CYS A CA 1
ATOM 1401 C C . CYS A 1 174 ? -4.041 9.563 8.244 1.00 87.81 174 CYS A C 1
ATOM 1403 O O . CYS A 1 174 ? -4.662 10.546 7.833 1.00 87.81 174 CYS A O 1
ATOM 1405 N N . THR A 1 175 ? -2.742 9.607 8.552 1.00 88.00 175 THR A N 1
ATOM 1406 C CA . THR A 1 175 ? -1.904 10.802 8.382 1.00 88.00 175 THR A CA 1
ATOM 1407 C C . THR A 1 175 ? -1.871 11.228 6.921 1.00 88.00 175 THR A C 1
ATOM 1409 O O . THR A 1 175 ? -2.204 12.372 6.620 1.00 88.00 175 THR A O 1
ATOM 1412 N N . PHE A 1 176 ? -1.599 10.294 6.006 1.00 86.69 176 PHE A N 1
ATOM 1413 C CA . PHE A 1 176 ? -1.595 10.558 4.569 1.00 86.69 176 PHE A CA 1
ATOM 1414 C C . PHE A 1 176 ? -2.927 11.153 4.079 1.00 86.69 176 PHE A C 1
ATOM 1416 O O . PHE A 1 176 ? -2.941 12.139 3.348 1.00 86.69 176 PHE A O 1
ATOM 1423 N N . ILE A 1 177 ? -4.068 10.606 4.509 1.00 85.44 177 ILE A N 1
ATOM 1424 C CA . ILE A 1 177 ? -5.400 11.129 4.153 1.00 85.44 177 ILE A CA 1
ATOM 1425 C C . ILE A 1 177 ? -5.592 12.559 4.671 1.00 85.44 177 ILE A C 1
ATOM 1427 O O . ILE A 1 177 ? -6.074 13.424 3.936 1.00 85.44 177 ILE A O 1
ATOM 1431 N N . SER A 1 178 ? -5.175 12.827 5.909 1.00 83.25 178 SER A N 1
ATOM 1432 C CA . SER A 1 178 ? -5.249 14.165 6.502 1.00 83.25 178 SER A CA 1
ATOM 1433 C C . SER A 1 178 ? -4.369 15.175 5.760 1.00 83.25 178 SER A C 1
ATOM 1435 O O . SER A 1 178 ? -4.796 16.307 5.532 1.00 83.25 178 SER A O 1
ATOM 1437 N N . GLU A 1 179 ? -3.163 14.785 5.345 1.00 83.31 179 GLU A N 1
ATOM 1438 C CA . GLU A 1 179 ? -2.245 15.619 4.552 1.00 83.31 179 GLU A CA 1
ATOM 1439 C C . GLU A 1 179 ? -2.807 15.956 3.167 1.00 83.31 179 GLU A C 1
ATOM 1441 O O . GLU A 1 179 ? -2.529 17.021 2.616 1.00 83.31 179 GLU A O 1
ATOM 1446 N N . LYS A 1 180 ? -3.660 15.089 2.613 1.00 79.75 180 LYS A N 1
ATOM 1447 C CA . LYS A 1 180 ? -4.418 15.363 1.383 1.00 79.75 180 LYS A CA 1
ATOM 1448 C C . LYS A 1 180 ? -5.633 16.271 1.605 1.00 79.75 180 LYS A C 1
ATOM 1450 O O . LYS A 1 180 ? -6.379 16.517 0.661 1.00 79.75 180 LYS A O 1
ATOM 1455 N N . GLY A 1 181 ? -5.831 16.792 2.818 1.00 77.62 181 GLY A N 1
ATOM 1456 C CA . GLY A 1 181 ? -6.926 17.707 3.143 1.00 77.62 181 GLY A CA 1
ATOM 1457 C C . GLY A 1 181 ? -8.283 17.017 3.281 1.00 77.62 181 GLY A C 1
ATOM 1458 O O . GLY A 1 181 ? -9.319 17.670 3.149 1.00 77.62 181 GLY A O 1
ATOM 1459 N N . LEU A 1 182 ? -8.298 15.708 3.536 1.00 82.00 182 LEU A N 1
ATOM 1460 C CA . LEU A 1 182 ? -9.520 14.937 3.739 1.00 82.00 182 LEU A CA 1
ATOM 1461 C C . LEU A 1 182 ? -9.769 14.723 5.232 1.00 82.00 182 LEU A C 1
ATOM 1463 O O . LEU A 1 182 ? -8.876 14.337 5.986 1.00 82.00 182 LEU A O 1
ATOM 1467 N N . TYR A 1 183 ? -11.003 14.962 5.661 1.00 82.69 183 TYR A N 1
ATOM 1468 C CA . TYR A 1 183 ? -11.451 14.706 7.021 1.00 82.69 183 TYR A CA 1
ATOM 1469 C C . TYR A 1 183 ? -12.064 13.311 7.116 1.00 82.69 183 TYR A C 1
ATOM 1471 O O . TYR A 1 183 ? -12.948 12.959 6.339 1.00 82.69 183 TYR A O 1
ATOM 1479 N N . ILE A 1 184 ? -11.628 12.505 8.083 1.00 82.62 184 ILE A N 1
ATOM 1480 C CA . ILE A 1 184 ? -12.157 11.152 8.259 1.00 82.62 184 ILE A CA 1
ATOM 1481 C C . ILE A 1 184 ? -13.464 11.209 9.056 1.00 82.62 184 ILE A C 1
ATOM 1483 O O . ILE A 1 184 ? -13.460 11.486 10.253 1.00 82.62 184 ILE A O 1
ATOM 1487 N N . ARG A 1 185 ? -14.587 10.878 8.411 1.00 82.25 185 ARG A N 1
ATOM 1488 C CA . ARG A 1 185 ? -15.919 10.845 9.035 1.00 82.25 185 ARG A CA 1
ATOM 1489 C C . ARG A 1 185 ? -16.234 9.495 9.672 1.00 82.25 185 ARG A C 1
ATOM 1491 O O . ARG A 1 185 ? -16.832 9.425 10.747 1.00 82.25 185 ARG A O 1
ATOM 1498 N N . LYS A 1 186 ? -15.900 8.399 8.987 1.00 83.25 186 LYS A N 1
ATOM 1499 C CA . LYS A 1 186 ? -16.098 7.030 9.487 1.00 83.25 186 LYS A CA 1
ATOM 1500 C C . LYS A 1 186 ? -14.912 6.169 9.090 1.00 83.25 186 LYS A C 1
ATOM 1502 O O . LYS A 1 186 ? -14.391 6.307 7.990 1.00 83.25 186 LYS A O 1
ATOM 1507 N N . PHE A 1 187 ? -14.527 5.254 9.965 1.00 87.44 187 PHE A N 1
ATOM 1508 C CA . PHE A 1 187 ? -13.391 4.380 9.738 1.00 87.44 187 PHE A CA 1
ATOM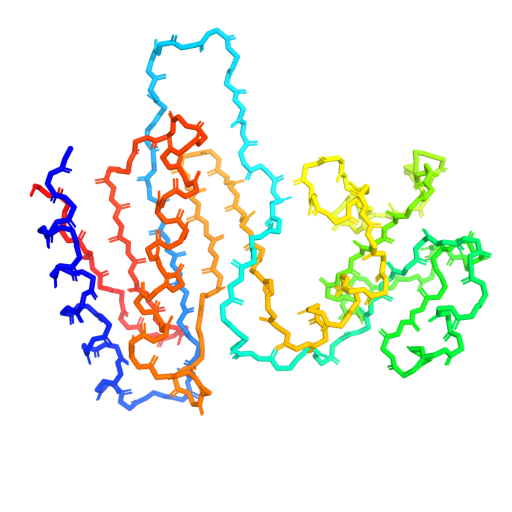 1509 C C . PHE A 1 187 ? -13.777 2.958 10.113 1.00 87.44 187 PHE A C 1
ATOM 1511 O O . PHE A 1 187 ? -14.319 2.721 11.192 1.00 87.44 187 PHE A O 1
ATOM 1518 N N . TYR A 1 188 ? -13.559 2.031 9.192 1.00 87.44 188 TYR A N 1
ATOM 1519 C CA . TYR A 1 188 ? -13.911 0.632 9.343 1.00 87.44 188 TYR A CA 1
ATOM 1520 C C . TYR A 1 188 ? -12.682 -0.220 9.063 1.00 87.44 188 TYR A C 1
ATOM 1522 O O . TYR A 1 188 ? -12.074 -0.114 7.996 1.00 87.44 188 TYR A O 1
ATOM 1530 N N . LEU A 1 189 ? -12.356 -1.094 10.006 1.00 87.38 189 LEU A N 1
ATOM 1531 C CA . LEU A 1 189 ? -11.396 -2.169 9.808 1.00 87.38 189 LEU A CA 1
ATOM 1532 C C . LEU A 1 189 ? -12.171 -3.463 9.597 1.00 87.38 189 LEU A C 1
ATOM 1534 O O . LEU A 1 189 ? -13.133 -3.735 10.313 1.00 87.38 189 LEU A O 1
ATOM 1538 N N . HIS A 1 190 ? -11.782 -4.262 8.616 1.00 85.56 190 HIS A N 1
ATOM 1539 C CA . HIS A 1 190 ? -12.457 -5.524 8.350 1.00 85.56 190 HIS A CA 1
ATOM 1540 C C . HIS A 1 190 ? -11.475 -6.575 7.846 1.00 85.56 190 HIS A C 1
ATOM 1542 O O . HIS A 1 190 ? -10.450 -6.259 7.242 1.00 85.56 190 HIS A O 1
ATOM 1548 N N . ARG A 1 191 ? -11.815 -7.840 8.085 1.00 78.75 191 ARG A N 1
ATOM 1549 C CA . ARG A 1 191 ? -11.173 -8.986 7.438 1.00 78.75 191 ARG A CA 1
ATOM 1550 C C . ARG A 1 191 ? -12.086 -9.517 6.345 1.00 78.75 191 ARG A C 1
ATOM 1552 O O . ARG A 1 191 ? -13.308 -9.506 6.498 1.00 78.75 191 ARG A O 1
ATOM 1559 N N . SER A 1 192 ? -11.493 -9.949 5.235 1.00 67.81 192 SER A N 1
ATOM 1560 C CA . SER A 1 192 ? -12.250 -10.493 4.103 1.00 67.81 192 SER A CA 1
ATOM 1561 C C . SER A 1 192 ? -13.146 -11.653 4.563 1.00 67.81 192 SER A C 1
ATOM 1563 O O . SER A 1 192 ? -12.687 -12.536 5.288 1.00 67.81 192 SER A O 1
ATOM 1565 N N . MET A 1 193 ? -14.425 -11.632 4.173 1.00 63.44 193 MET A N 1
ATOM 1566 C CA . MET A 1 193 ? -15.452 -12.617 4.565 1.00 63.44 193 MET A CA 1
ATOM 1567 C C . MET A 1 193 ? -15.731 -12.707 6.083 1.00 63.44 193 MET A C 1
ATOM 1569 O O . MET A 1 193 ? -16.207 -13.731 6.565 1.00 63.44 193 MET A O 1
ATOM 1573 N N . CYS A 1 194 ? -15.427 -11.657 6.853 1.00 62.75 194 CYS A N 1
ATOM 1574 C CA . CYS A 1 194 ? -15.651 -11.581 8.303 1.00 62.75 194 CYS A CA 1
ATOM 1575 C C . CYS A 1 194 ? -16.437 -10.320 8.701 1.00 62.75 194 CYS A C 1
ATOM 1577 O O . CYS A 1 194 ? -16.931 -9.570 7.859 1.00 62.75 194 CYS A O 1
ATOM 1579 N N . LYS A 1 195 ? -16.558 -10.087 10.015 1.00 64.81 195 LYS A N 1
ATOM 1580 C CA . LYS A 1 195 ? -17.172 -8.882 10.584 1.00 64.81 195 LYS A CA 1
ATOM 1581 C C . LYS A 1 195 ? -16.326 -7.631 10.308 1.00 64.81 195 LYS A C 1
ATOM 1583 O O . LYS A 1 195 ? -15.095 -7.672 10.328 1.00 64.81 195 LYS A O 1
ATOM 1588 N N . SER A 1 196 ? -17.017 -6.511 10.114 1.00 73.00 196 SER A N 1
ATOM 1589 C CA . SER A 1 196 ? -16.427 -5.173 10.036 1.00 73.00 196 SER A CA 1
ATOM 1590 C C . SER A 1 196 ? -16.535 -4.471 11.387 1.00 73.00 196 SER A C 1
ATOM 1592 O O . SER A 1 196 ? -17.614 -4.413 11.976 1.00 73.00 196 SER A O 1
ATOM 1594 N N . TYR A 1 197 ? -15.438 -3.882 11.847 1.00 75.06 197 TYR A N 1
ATOM 1595 C CA . TYR A 1 197 ? -15.347 -3.141 13.099 1.00 75.06 197 TYR A CA 1
ATOM 1596 C C . TYR A 1 197 ? -15.285 -1.651 12.801 1.00 75.06 197 TYR A C 1
ATOM 1598 O O . TYR A 1 197 ? -14.366 -1.159 12.143 1.00 75.06 197 TYR A O 1
ATOM 1606 N N . LYS A 1 198 ? -16.291 -0.918 13.279 1.00 78.31 198 LYS A N 1
ATOM 1607 C CA . LYS A 1 198 ? -16.313 0.539 13.181 1.00 78.31 198 LYS A CA 1
ATOM 1608 C C . LYS A 1 198 ? -15.398 1.124 14.251 1.00 78.31 198 LYS A C 1
ATOM 1610 O O . LYS A 1 198 ? -15.676 1.005 15.441 1.00 78.31 198 LYS A O 1
ATOM 1615 N N . VAL A 1 199 ? -14.362 1.824 13.821 1.00 74.12 199 VAL A N 1
ATOM 1616 C CA . VAL A 1 199 ? -13.489 2.601 14.694 1.00 74.12 199 VAL A CA 1
ATOM 1617 C C . VAL A 1 199 ? -14.175 3.932 14.999 1.00 74.12 199 VAL A C 1
ATOM 1619 O O . VAL A 1 199 ? -14.609 4.654 14.095 1.00 74.12 199 VAL A O 1
ATOM 1622 N N . GLN A 1 200 ? -14.329 4.253 16.283 1.00 75.31 200 GLN A N 1
ATOM 1623 C CA . GLN A 1 200 ? -14.911 5.527 16.701 1.00 75.31 200 GLN A CA 1
ATOM 1624 C C . GLN A 1 200 ? -13.901 6.669 16.509 1.00 75.31 200 GLN A C 1
ATOM 1626 O O . GLN A 1 200 ? -12.721 6.521 16.810 1.00 75.31 200 GLN A O 1
ATOM 1631 N N . ILE A 1 201 ? -14.369 7.816 16.010 1.00 61.97 201 ILE A N 1
ATOM 1632 C CA . ILE A 1 201 ? -13.506 8.950 15.615 1.00 61.97 201 ILE A CA 1
ATOM 1633 C C . ILE A 1 201 ? -13.709 10.186 16.516 1.00 61.97 201 ILE A C 1
ATOM 1635 O O . ILE A 1 201 ? -12.954 11.143 16.406 1.00 61.97 201 ILE A O 1
ATOM 1639 N N . LYS A 1 202 ? -14.696 10.151 17.430 1.00 55.78 202 LYS A N 1
ATOM 1640 C CA . LYS A 1 202 ? -15.115 11.292 18.268 1.00 55.78 202 LYS A CA 1
ATOM 1641 C C . LYS A 1 202 ? -13.971 11.950 19.031 1.00 55.78 202 LYS A C 1
ATOM 1643 O O . LYS A 1 202 ? -13.388 11.243 19.887 1.00 55.78 202 LYS A O 1
#

Foldseek 3Di:
DPPVQLLVLLLVQLVVLLPDDDPFQWKKKKFQWDFQPPDPDQDDLAWEKDFAQQADFDPAAEEEADPDVVLCVVPVVRYDDNNPDQLLPDDPVRHDYYAYQDDCVVCVPSHPDPVHHDDPSRPNYPDPVNVVSVCVRSRRIWIWHDDPRMIMITQHGSVGDDSVRSSVSVVSVVVVCVVSRIGTPWMWMDTPPGDIDTRDDD

pLDDT: mean 78.54, std 12.43, range [44.91, 94.12]

Sequence (202 aa):
MTNAKLKNNIISAVQQLYSIDAKHKEISVIIVVDFKFTSTSMKFIHNYALEVKPFHNCKKKILLFTKDVELYEKYANYVVDGYNTNLKKVKKSEYSWSLANVDVSKYKGTINRKSLLPNNLDNIVKGDLNNAIQKVIEGSYIKIFQMNNYISAKISDVSVLSQEDTIENILKLCTFISEKGLYIRKFYLHRSMCKSYKVQIK